Protein AF-A0AAV5A102-F1 (afdb_monomer)

Organism: NCBI:txid1419009

pLDDT: mean 78.0, std 17.52, range [40.94, 97.31]

Solvent-accessible surface area (backbone atoms only — not comparable to full-atom values): 11264 Å² total; per-residue (Å²): 133,70,71,66,61,55,57,58,57,60,61,61,62,77,75,70,74,85,76,72,80,80,63,86,78,60,88,78,67,91,44,44,74,79,70,48,80,74,50,40,71,50,75,55,86,71,92,68,56,94,70,74,76,70,71,30,29,46,35,64,81,59,64,71,73,57,66,32,50,28,24,75,41,69,82,53,93,84,78,76,67,76,84,43,36,33,34,68,55,97,39,36,36,32,37,48,47,48,74,86,38,71,30,30,51,25,45,39,85,33,72,81,82,47,70,83,77,42,68,74,77,43,51,78,75,47,73,89,54,57,48,25,33,36,30,34,27,90,55,91,72,38,59,87,79,44,31,37,47,73,58,88,93,38,65,29,46,38,44,82,88,25,33,28,85,54,49,72,44,81,47,70,49,98,87,67,50,57,32,29,32,38,49,42,43,123

Structure (mmCIF, N/CA/C/O backbone):
data_AF-A0AAV5A102-F1
#
_entry.id   AF-A0AAV5A102-F1
#
loop_
_atom_site.group_PDB
_atom_site.id
_atom_site.type_symbol
_atom_site.label_atom_id
_atom_site.label_alt_id
_atom_site.label_comp_id
_atom_site.label_asym_id
_atom_site.label_entity_id
_atom_site.label_seq_id
_atom_site.pdbx_PDB_ins_code
_atom_site.Cartn_x
_atom_site.Cartn_y
_atom_site.Cartn_z
_atom_site.occupancy
_atom_site.B_iso_or_equiv
_atom_site.auth_seq_id
_atom_site.auth_comp_id
_atom_site.auth_asym_id
_atom_site.auth_atom_id
_atom_site.pdbx_PDB_model_num
ATOM 1 N N . MET A 1 1 ? -27.625 17.293 70.009 1.00 55.69 1 MET A N 1
ATOM 2 C CA . MET A 1 1 ? -26.847 16.102 69.584 1.00 55.69 1 MET A CA 1
ATOM 3 C C . MET A 1 1 ? -27.008 15.731 68.098 1.00 55.69 1 MET A C 1
ATOM 5 O O . MET A 1 1 ? -26.535 14.678 67.711 1.00 55.69 1 MET A O 1
ATOM 9 N N . HIS A 1 2 ? -27.581 16.580 67.228 1.00 53.69 2 HIS A N 1
ATOM 10 C CA . HIS A 1 2 ? -27.716 16.262 65.790 1.00 53.69 2 HIS A CA 1
ATOM 11 C C . HIS A 1 2 ? -26.590 16.820 64.898 1.00 53.69 2 HIS A C 1
ATOM 13 O O . HIS A 1 2 ? -26.381 16.320 63.800 1.00 53.69 2 HIS A O 1
ATOM 19 N N . PHE A 1 3 ? -25.819 17.802 65.379 1.00 54.41 3 PHE A N 1
ATOM 20 C CA . PHE A 1 3 ? -24.780 18.472 64.583 1.00 54.41 3 PHE A CA 1
ATOM 21 C C . PHE A 1 3 ? -23.488 17.642 64.426 1.00 54.41 3 PHE A C 1
ATOM 23 O O . PHE A 1 3 ? -22.820 17.712 63.401 1.00 54.41 3 PHE A O 1
ATOM 30 N N . LEU A 1 4 ? -23.166 16.789 65.410 1.00 54.72 4 LEU A N 1
ATOM 31 C CA . LEU A 1 4 ? -21.978 15.921 65.382 1.00 54.72 4 LEU A CA 1
ATOM 32 C C . LEU A 1 4 ? -22.094 14.761 64.377 1.00 54.72 4 LEU A C 1
ATOM 34 O O . LEU A 1 4 ? -21.098 14.384 63.767 1.00 54.72 4 LEU A O 1
ATOM 38 N N . ASN A 1 5 ? -23.306 14.249 64.135 1.00 55.28 5 ASN A N 1
ATOM 39 C CA . ASN A 1 5 ? -23.526 13.172 63.162 1.00 55.28 5 ASN A CA 1
ATOM 40 C C . ASN A 1 5 ? -23.379 13.641 61.706 1.00 55.28 5 ASN A C 1
ATOM 42 O O . ASN A 1 5 ? -23.048 12.838 60.839 1.00 55.28 5 ASN A O 1
ATOM 46 N N . PHE A 1 6 ? -23.571 14.935 61.430 1.00 57.12 6 PHE A N 1
ATOM 47 C CA . PHE A 1 6 ? -23.451 15.478 60.075 1.00 57.12 6 PHE A CA 1
ATOM 48 C C . PHE A 1 6 ? -21.982 15.647 59.645 1.00 57.12 6 PHE A C 1
ATOM 50 O O . PHE A 1 6 ? -21.630 15.372 58.501 1.00 57.12 6 PHE A O 1
ATOM 57 N N . ILE A 1 7 ? -21.102 16.016 60.584 1.00 59.41 7 ILE A N 1
ATOM 58 C CA . ILE A 1 7 ? -19.656 16.152 60.335 1.00 59.41 7 ILE A CA 1
ATOM 59 C C . ILE A 1 7 ? -19.000 14.775 60.142 1.00 59.41 7 ILE A C 1
ATOM 61 O O . ILE A 1 7 ? -18.137 14.616 59.279 1.00 59.41 7 ILE A O 1
ATOM 65 N N . ALA A 1 8 ? -19.451 13.757 60.884 1.00 58.88 8 ALA A N 1
ATOM 66 C CA . ALA A 1 8 ? -18.963 12.388 60.725 1.00 58.88 8 ALA A CA 1
ATOM 67 C C . ALA A 1 8 ? -19.297 11.796 59.341 1.00 58.88 8 ALA A C 1
ATOM 69 O O . ALA A 1 8 ? -18.473 11.088 58.769 1.00 58.88 8 ALA A O 1
ATOM 70 N N . LEU A 1 9 ? -20.458 12.136 58.766 1.00 56.34 9 LEU A N 1
ATOM 71 C CA . LEU A 1 9 ? -20.854 11.683 57.427 1.00 56.34 9 LEU A CA 1
ATOM 72 C C . LEU A 1 9 ? -20.073 12.376 56.298 1.00 56.34 9 LEU A C 1
ATOM 74 O O . LEU A 1 9 ? -19.731 11.723 55.316 1.00 56.34 9 LEU A O 1
ATOM 78 N N . LEU A 1 10 ? -19.723 13.660 56.447 1.00 55.56 10 LEU A N 1
ATOM 79 C CA . LEU A 1 10 ? -18.915 14.380 55.450 1.00 55.56 10 LEU A CA 1
ATOM 80 C C . LEU A 1 10 ? -17.452 13.905 55.398 1.00 55.56 10 LEU A C 1
ATOM 82 O O . LEU A 1 10 ? -16.828 13.957 54.340 1.00 55.56 10 LEU A O 1
ATOM 86 N N . SER A 1 11 ? -16.916 13.405 56.513 1.00 56.47 11 SER A N 1
ATOM 87 C CA . SER A 1 11 ? -15.545 12.879 56.590 1.00 56.47 11 SER A CA 1
ATOM 88 C C . SER A 1 11 ? -15.353 11.593 55.771 1.00 56.47 11 SER A C 1
ATOM 90 O O . SER A 1 11 ? -14.288 11.378 55.199 1.00 56.47 11 SER A O 1
ATOM 92 N N . VAL A 1 12 ? -16.391 10.759 55.630 1.00 56.34 12 VAL A N 1
ATOM 93 C CA . VAL A 1 12 ? -16.301 9.461 54.931 1.00 56.34 12 VAL A CA 1
ATOM 94 C C . VAL A 1 12 ? -16.259 9.612 53.399 1.00 56.34 12 VAL A C 1
ATOM 96 O O . VAL A 1 12 ? -15.665 8.780 52.714 1.00 56.34 12 VAL A O 1
ATOM 99 N N . CYS A 1 13 ? -16.795 10.701 52.839 1.00 55.31 13 CYS A N 1
ATOM 100 C CA . CYS A 1 13 ? -16.816 10.921 51.385 1.00 55.31 13 CYS A CA 1
ATOM 101 C C . CYS A 1 13 ? -15.493 11.445 50.797 1.00 55.31 13 CYS A C 1
ATOM 103 O O . CYS A 1 13 ? -15.310 11.383 49.586 1.00 55.31 13 CYS A O 1
ATOM 105 N N . ILE A 1 14 ? -14.550 11.930 51.614 1.00 56.12 14 ILE A N 1
ATOM 106 C CA . ILE A 1 14 ? -13.270 12.479 51.118 1.00 56.12 14 ILE A CA 1
ATOM 107 C C . ILE A 1 14 ? -12.235 11.363 50.846 1.00 56.12 14 ILE A C 1
ATOM 109 O O . ILE A 1 14 ? -11.233 11.583 50.171 1.00 56.12 14 ILE A O 1
ATOM 113 N N . TRP A 1 15 ? -12.498 10.132 51.297 1.00 55.94 15 TRP A N 1
ATOM 114 C CA . TRP A 1 15 ? -11.566 8.998 51.178 1.00 55.94 15 TRP A CA 1
ATOM 115 C C . TRP A 1 15 ? -11.864 8.049 50.015 1.00 55.94 15 TRP A C 1
ATOM 117 O O . TRP A 1 15 ? -11.151 7.068 49.819 1.00 55.94 15 TRP A O 1
ATOM 127 N N . SER A 1 16 ? -12.895 8.319 49.218 1.00 59.50 16 SER A N 1
ATOM 128 C CA . SER A 1 16 ? -13.302 7.452 48.112 1.00 59.50 16 SER A CA 1
ATOM 129 C C . SER A 1 16 ? -13.302 8.219 46.795 1.00 59.50 16 SER A C 1
ATOM 131 O O . SER A 1 16 ? -14.338 8.663 46.335 1.00 59.50 16 SER A O 1
ATOM 133 N N . THR A 1 17 ? -12.107 8.385 46.219 1.00 58.84 17 THR A N 1
ATOM 134 C CA . THR A 1 17 ? -11.764 8.024 44.825 1.00 58.84 17 THR A CA 1
ATOM 135 C C . THR A 1 17 ? -10.426 8.657 44.448 1.00 58.84 17 THR A C 1
ATOM 137 O O . THR A 1 17 ? -10.346 9.579 43.638 1.00 58.84 17 THR A O 1
ATOM 140 N N . GLY A 1 18 ? -9.337 8.118 44.996 1.00 58.06 18 GLY A N 1
ATOM 141 C CA . GLY A 1 18 ? -8.077 8.124 44.264 1.00 58.06 18 GLY A CA 1
ATOM 142 C C . GLY A 1 18 ? -8.218 7.127 43.122 1.00 58.06 18 GLY A C 1
ATOM 143 O O . GLY A 1 18 ? -7.813 5.977 43.261 1.00 58.06 18 GLY A O 1
ATOM 144 N N . ALA A 1 19 ? -8.872 7.525 42.031 1.00 57.06 19 ALA A N 1
ATOM 145 C CA . ALA A 1 19 ? -8.813 6.761 40.797 1.00 57.06 19 ALA A CA 1
ATOM 146 C C . ALA A 1 19 ? -7.361 6.832 40.316 1.00 57.06 19 ALA A C 1
ATOM 148 O O . ALA A 1 19 ? -6.969 7.779 39.642 1.00 57.06 19 ALA A O 1
ATOM 149 N N . ILE A 1 20 ? -6.537 5.868 40.727 1.00 61.12 20 ILE A N 1
ATOM 150 C CA . ILE A 1 20 ? -5.266 5.616 40.062 1.00 61.12 20 ILE A CA 1
ATOM 151 C C . ILE A 1 20 ? -5.680 5.131 38.677 1.00 61.12 20 ILE A C 1
ATOM 153 O O . ILE A 1 20 ? -6.318 4.077 38.594 1.00 61.12 20 ILE A O 1
ATOM 157 N N . PRO A 1 21 ? -5.408 5.871 37.590 1.00 56.47 21 PRO A N 1
ATOM 158 C CA . PRO A 1 21 ? -5.617 5.296 36.282 1.00 56.47 21 PRO A CA 1
ATOM 159 C C . PRO A 1 21 ? -4.645 4.120 36.197 1.00 56.47 21 PRO A C 1
ATOM 161 O O . PRO A 1 21 ? -3.429 4.306 36.161 1.00 56.47 21 PRO A O 1
ATOM 164 N N . THR A 1 22 ? -5.170 2.899 36.262 1.00 56.00 22 THR A N 1
ATOM 165 C CA . THR A 1 22 ? -4.384 1.676 36.134 1.00 56.00 22 THR A CA 1
ATOM 166 C C . THR A 1 22 ? -3.949 1.551 34.681 1.00 56.00 22 THR A C 1
ATOM 168 O O . THR A 1 22 ? -4.497 0.776 33.905 1.00 56.00 22 THR A O 1
ATOM 171 N N . TRP A 1 23 ? -2.924 2.317 34.315 1.00 57.91 23 TRP A N 1
ATOM 172 C CA . TRP A 1 23 ? -2.071 2.075 33.152 1.00 57.91 23 TRP A CA 1
ATOM 173 C C . TRP A 1 23 ? -1.105 0.903 33.410 1.00 57.91 23 TRP A C 1
ATOM 175 O O . TRP A 1 23 ? -0.110 0.746 32.706 1.00 57.91 23 TRP A O 1
ATOM 185 N N . ASP A 1 24 ? -1.398 0.062 34.406 1.00 46.28 24 ASP A N 1
ATOM 186 C CA . ASP A 1 24 ? -0.512 -0.948 34.999 1.00 46.28 24 ASP A CA 1
ATOM 187 C C . ASP A 1 24 ? -0.286 -2.187 34.103 1.00 46.28 24 ASP A C 1
ATOM 189 O O . ASP A 1 24 ? 0.171 -3.239 34.533 1.00 46.28 24 ASP A O 1
ATOM 193 N N . MET A 1 25 ? -0.593 -2.058 32.809 1.00 45.75 25 MET A N 1
ATOM 194 C CA . MET A 1 25 ? -0.262 -3.026 31.758 1.00 45.75 25 MET A CA 1
ATOM 195 C C . MET A 1 25 ? 0.346 -2.384 30.496 1.00 45.75 25 MET A C 1
ATOM 197 O O . MET A 1 25 ? 0.507 -3.059 29.478 1.00 45.75 25 MET A O 1
ATOM 201 N N . PHE A 1 26 ? 0.716 -1.097 30.524 1.00 50.06 26 PHE A N 1
ATOM 202 C CA . PHE A 1 26 ? 1.335 -0.414 29.374 1.00 50.06 26 PHE A CA 1
ATOM 203 C C . PHE A 1 26 ? 2.870 -0.463 29.348 1.00 50.06 26 PHE A C 1
ATOM 205 O O . PHE A 1 26 ? 3.479 -0.049 28.363 1.00 50.06 26 PHE A O 1
ATOM 212 N N . THR A 1 27 ? 3.517 -1.003 30.380 1.00 47.25 27 THR A N 1
ATOM 213 C CA . THR A 1 27 ? 4.979 -0.934 30.547 1.00 47.25 27 THR A CA 1
ATOM 214 C C . THR A 1 27 ? 5.788 -1.920 29.696 1.00 47.25 27 THR A C 1
ATOM 216 O O . THR A 1 27 ? 7.012 -1.823 29.694 1.00 47.25 27 THR A O 1
ATOM 219 N N . SER A 1 28 ? 5.171 -2.825 28.921 1.00 47.94 28 SER A N 1
ATOM 220 C CA . SER A 1 28 ? 5.924 -3.790 28.088 1.00 47.94 28 SER A CA 1
ATOM 221 C C . SER A 1 28 ? 5.790 -3.619 26.571 1.00 47.94 28 SER A C 1
ATOM 223 O O . SER A 1 28 ? 6.410 -4.367 25.813 1.00 47.94 28 SER A O 1
ATOM 225 N N . ARG A 1 29 ? 5.034 -2.629 26.084 1.00 53.00 29 ARG A N 1
ATOM 226 C CA . ARG A 1 29 ? 4.820 -2.447 24.638 1.00 53.00 29 ARG A CA 1
ATOM 227 C C . ARG A 1 29 ? 5.772 -1.396 24.088 1.00 53.00 29 ARG A C 1
ATOM 229 O O . ARG A 1 29 ? 5.440 -0.225 23.971 1.00 53.00 29 ARG A O 1
ATOM 236 N N . SER A 1 30 ? 6.985 -1.826 23.759 1.00 55.16 30 SER A N 1
ATOM 237 C CA . SER A 1 30 ? 8.059 -0.931 23.304 1.00 55.16 30 SER A CA 1
ATOM 238 C C . SER A 1 30 ? 7.867 -0.358 21.886 1.00 55.16 30 SER A C 1
ATOM 240 O O . SER A 1 30 ? 8.681 0.462 21.461 1.00 55.16 30 SER A O 1
ATOM 242 N N . ARG A 1 31 ? 6.827 -0.769 21.133 1.00 55.06 31 ARG A N 1
ATOM 243 C CA . ARG A 1 31 ? 6.598 -0.362 19.732 1.00 55.06 31 ARG A CA 1
ATOM 244 C C . ARG A 1 31 ? 5.105 -0.183 19.416 1.00 55.06 31 ARG A C 1
ATOM 246 O O . ARG A 1 31 ? 4.300 -1.063 19.705 1.00 55.06 31 ARG A O 1
ATOM 253 N N . VAL A 1 32 ? 4.733 0.905 18.727 1.00 58.62 32 VAL A N 1
ATOM 254 C CA . VAL A 1 32 ? 3.335 1.171 18.293 1.00 58.62 32 VAL A CA 1
ATOM 255 C C . VAL A 1 32 ? 2.760 0.091 17.380 1.00 58.62 32 VAL A C 1
ATOM 257 O O . VAL A 1 32 ? 1.560 -0.171 17.418 1.00 58.62 32 VAL A O 1
ATOM 260 N N . GLY A 1 33 ? 3.605 -0.613 16.623 1.00 57.91 33 GLY A N 1
ATOM 261 C CA . GLY A 1 33 ? 3.173 -1.764 15.827 1.00 57.91 33 GLY A CA 1
ATOM 262 C C . GLY A 1 33 ? 2.590 -2.924 16.640 1.00 57.91 33 GLY A C 1
ATOM 263 O O . GLY A 1 33 ? 1.946 -3.785 16.054 1.00 57.91 33 GLY A O 1
ATOM 264 N N . ASP A 1 34 ? 2.791 -2.940 17.959 1.00 63.50 34 ASP A N 1
ATOM 265 C CA . ASP A 1 34 ? 2.238 -3.949 18.871 1.00 63.50 34 ASP A CA 1
ATOM 266 C C . ASP A 1 34 ? 0.972 -3.428 19.596 1.00 63.50 34 ASP A C 1
ATOM 268 O O . ASP A 1 34 ? 0.370 -4.121 20.423 1.00 63.50 34 ASP A O 1
ATOM 272 N N . LEU A 1 35 ? 0.561 -2.186 19.300 1.00 71.38 35 LEU A N 1
ATOM 273 C CA . LEU A 1 35 ? -0.652 -1.544 19.816 1.00 71.38 35 LEU A CA 1
ATOM 274 C C . LEU A 1 35 ? -1.808 -1.576 18.821 1.00 71.38 35 LEU A C 1
ATOM 276 O O . LEU A 1 35 ? -2.956 -1.554 19.253 1.00 71.38 35 LEU A O 1
ATOM 280 N N . VAL A 1 36 ? -1.527 -1.627 17.516 1.00 81.88 36 VAL A N 1
ATOM 281 C CA . VAL A 1 36 ? -2.565 -1.594 16.481 1.00 81.88 36 VAL A CA 1
ATOM 282 C C . VAL A 1 36 ? -2.961 -3.027 16.095 1.00 81.88 36 VAL A C 1
ATOM 284 O O . VAL A 1 36 ? -2.146 -3.746 15.507 1.00 81.88 36 VAL A O 1
ATOM 287 N N . PRO A 1 37 ? -4.190 -3.482 16.406 1.00 82.75 37 PRO A N 1
ATOM 288 C CA . PRO A 1 37 ? -4.656 -4.810 16.017 1.00 82.75 37 PRO A CA 1
ATOM 289 C C . PRO A 1 37 ? -4.657 -4.983 14.492 1.00 82.75 37 PRO A C 1
ATOM 291 O O . PRO A 1 37 ? -4.939 -4.041 13.757 1.00 82.75 37 PRO A O 1
ATOM 294 N N . GLY A 1 38 ? -4.343 -6.189 14.010 1.00 85.38 38 GLY A N 1
ATOM 295 C CA . GLY A 1 38 ? -4.308 -6.485 12.568 1.00 85.38 38 GLY A CA 1
ATOM 296 C C . GLY A 1 38 ? -3.052 -5.991 11.841 1.00 85.38 38 GLY A C 1
ATOM 297 O O . GLY A 1 38 ? -2.965 -6.090 10.618 1.00 85.38 38 GLY A O 1
ATOM 298 N N . THR A 1 39 ? -2.067 -5.486 12.583 1.00 90.69 39 THR A N 1
ATOM 299 C CA . THR A 1 39 ? -0.778 -5.079 12.027 1.00 90.69 39 THR A CA 1
ATOM 300 C C . THR A 1 39 ? 0.034 -6.283 11.562 1.00 90.69 39 THR A C 1
ATOM 302 O O . THR A 1 39 ? 0.293 -7.207 12.333 1.00 90.69 39 THR A O 1
ATOM 305 N N . SER A 1 40 ? 0.497 -6.256 10.314 1.00 91.88 40 SER A N 1
ATOM 306 C CA . SER A 1 40 ? 1.299 -7.321 9.710 1.00 91.88 40 SER A CA 1
ATOM 307 C C . SER A 1 40 ? 2.310 -6.780 8.699 1.00 91.88 40 SER A C 1
ATOM 309 O O . SER A 1 40 ? 2.254 -5.623 8.285 1.00 91.88 40 SER A O 1
ATOM 311 N N . ILE A 1 41 ? 3.275 -7.615 8.324 1.00 92.88 41 ILE A N 1
ATOM 312 C CA . ILE A 1 41 ? 4.183 -7.337 7.210 1.00 92.88 41 ILE A CA 1
ATOM 313 C C . ILE A 1 41 ? 3.532 -7.896 5.944 1.00 92.88 41 ILE A C 1
ATOM 315 O O . ILE A 1 41 ? 3.060 -9.032 5.944 1.00 92.88 41 ILE A O 1
ATOM 319 N N . ILE A 1 42 ? 3.528 -7.121 4.860 1.00 94.25 42 ILE A N 1
ATOM 320 C CA . ILE A 1 42 ? 2.920 -7.540 3.594 1.00 94.25 42 ILE A CA 1
ATOM 321 C C . ILE A 1 42 ? 3.987 -8.162 2.693 1.00 94.25 42 ILE A C 1
ATOM 323 O O . ILE A 1 42 ? 4.923 -7.484 2.262 1.00 94.25 42 ILE A O 1
ATOM 327 N N . HIS A 1 43 ? 3.838 -9.456 2.406 1.00 93.12 43 HIS A N 1
ATOM 328 C CA . HIS A 1 43 ? 4.693 -10.186 1.471 1.00 93.12 43 HIS A CA 1
ATOM 329 C C . HIS A 1 43 ? 4.225 -9.970 0.034 1.00 93.12 43 HIS A C 1
ATOM 331 O O . HIS A 1 43 ? 3.042 -10.108 -0.274 1.00 93.12 43 HIS A O 1
ATOM 337 N N . ALA A 1 44 ? 5.171 -9.679 -0.852 1.00 91.25 44 ALA A N 1
ATOM 338 C CA . ALA A 1 44 ? 4.932 -9.611 -2.281 1.00 91.25 44 ALA A CA 1
ATOM 339 C C . ALA A 1 44 ? 5.348 -10.933 -2.934 1.00 91.25 44 ALA A C 1
ATOM 341 O O . ALA A 1 44 ? 6.516 -11.329 -2.875 1.00 91.25 44 ALA A O 1
ATOM 342 N N . TYR A 1 45 ? 4.393 -11.589 -3.586 1.00 87.06 45 TYR A N 1
ATOM 343 C CA . TYR A 1 45 ? 4.633 -12.778 -4.397 1.00 87.06 45 TYR A CA 1
ATOM 344 C C . TYR A 1 45 ? 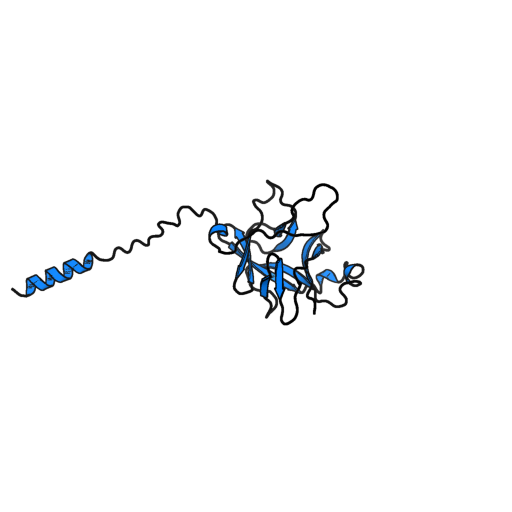4.761 -12.375 -5.864 1.00 87.06 45 TYR A C 1
ATOM 346 O O . TYR A 1 45 ? 4.049 -11.502 -6.351 1.00 87.06 45 TYR A O 1
ATOM 354 N N . GLY A 1 46 ? 5.690 -13.000 -6.574 1.00 82.31 46 GLY A N 1
ATOM 355 C CA . GLY A 1 46 ? 5.925 -12.742 -7.989 1.00 82.31 46 GLY A CA 1
ATOM 356 C C . GLY A 1 46 ? 6.884 -13.773 -8.571 1.00 82.31 46 GLY A C 1
ATOM 357 O O . GLY A 1 46 ? 7.295 -14.685 -7.847 1.00 82.31 46 GLY A O 1
ATOM 358 N N . PRO A 1 47 ? 7.265 -13.633 -9.852 1.00 72.88 47 PRO A N 1
ATOM 359 C CA . PRO A 1 47 ? 8.192 -14.550 -10.501 1.00 72.88 47 PRO A CA 1
ATOM 360 C C . PRO A 1 47 ? 9.470 -14.684 -9.669 1.00 72.88 47 PRO A C 1
ATOM 362 O O . PRO A 1 47 ? 10.162 -13.695 -9.393 1.00 72.88 47 PRO A O 1
ATOM 365 N N . THR A 1 48 ? 9.752 -15.898 -9.205 1.00 62.69 48 THR A N 1
ATOM 366 C CA . THR A 1 48 ? 10.946 -16.181 -8.417 1.00 62.69 48 THR A CA 1
ATOM 367 C C . THR A 1 48 ? 12.142 -16.274 -9.355 1.00 62.69 48 THR A C 1
ATOM 369 O O . THR A 1 48 ? 12.103 -16.933 -10.392 1.00 62.69 48 THR A O 1
ATOM 372 N N . SER A 1 49 ? 13.228 -15.585 -9.001 1.00 61.19 49 SER A N 1
ATOM 373 C CA . SER A 1 49 ? 14.505 -15.805 -9.675 1.00 61.19 49 SER A CA 1
ATOM 374 C C . SER A 1 49 ? 14.944 -17.250 -9.436 1.00 61.19 49 SER A C 1
ATOM 376 O O . SER A 1 49 ? 14.836 -17.755 -8.319 1.00 61.19 49 SER A O 1
ATOM 378 N N . VAL A 1 50 ? 15.478 -17.899 -10.473 1.00 62.38 50 VAL A N 1
ATOM 379 C CA . VAL A 1 50 ? 15.983 -19.286 -10.433 1.00 62.38 50 VAL A CA 1
ATOM 380 C C . VAL A 1 50 ? 17.101 -19.457 -9.388 1.00 62.38 50 VAL A C 1
ATOM 382 O O . VAL A 1 50 ? 17.361 -20.560 -8.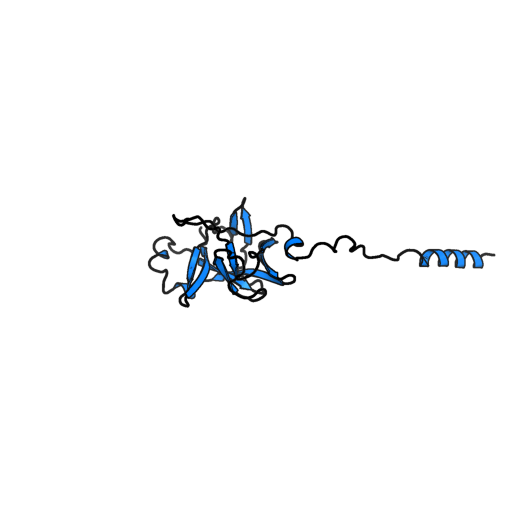914 1.00 62.38 50 VAL A O 1
ATOM 385 N N . ARG A 1 51 ? 17.753 -18.362 -8.976 1.00 57.28 51 ARG A N 1
ATOM 386 C CA . ARG A 1 51 ? 18.736 -18.352 -7.889 1.00 57.28 51 ARG A CA 1
ATOM 387 C C . ARG A 1 51 ? 18.091 -17.841 -6.605 1.00 57.28 51 ARG A C 1
ATOM 389 O O . ARG A 1 51 ? 17.817 -16.652 -6.515 1.00 57.28 51 ARG A O 1
ATOM 396 N N . ALA A 1 52 ? 17.914 -18.752 -5.644 1.00 61.97 52 ALA A N 1
ATOM 397 C CA . ALA A 1 52 ? 17.502 -18.532 -4.254 1.00 61.97 52 ALA A CA 1
ATOM 398 C C . ALA A 1 52 ? 16.325 -17.543 -4.082 1.00 61.97 52 ALA A C 1
ATOM 400 O O . ALA A 1 52 ? 16.539 -16.329 -4.073 1.00 61.97 52 ALA A O 1
ATOM 401 N N . PRO A 1 53 ? 15.081 -18.027 -3.901 1.00 71.75 53 PRO A N 1
ATOM 402 C CA . PRO A 1 53 ? 13.937 -17.145 -3.722 1.00 71.75 53 PRO A CA 1
ATOM 403 C C . PRO A 1 53 ? 14.127 -16.301 -2.460 1.00 71.75 53 PRO A C 1
ATOM 405 O O . PRO A 1 53 ? 14.121 -16.810 -1.341 1.00 71.75 53 PRO A O 1
ATOM 408 N N . LYS A 1 54 ? 14.305 -14.995 -2.648 1.00 82.44 54 LYS A N 1
ATOM 409 C CA . LYS A 1 54 ? 14.340 -14.029 -1.555 1.00 82.44 54 LYS A CA 1
ATOM 410 C C . LYS A 1 54 ? 12.951 -13.455 -1.338 1.00 82.44 54 LYS A C 1
ATOM 412 O O . LYS A 1 54 ? 12.277 -13.066 -2.295 1.00 82.44 54 LYS A O 1
ATOM 417 N N . ALA A 1 55 ? 12.537 -13.399 -0.075 1.00 86.19 55 ALA A N 1
ATOM 418 C CA . ALA A 1 55 ? 11.280 -12.778 0.304 1.00 86.19 55 ALA A CA 1
ATOM 419 C C . ALA A 1 55 ? 11.310 -11.282 -0.038 1.00 86.19 55 ALA A C 1
ATOM 421 O O . ALA A 1 55 ? 12.287 -10.581 0.241 1.00 86.19 55 ALA A O 1
ATOM 422 N N . LYS A 1 56 ? 10.227 -10.809 -0.653 1.00 89.62 56 LYS A N 1
ATOM 423 C CA . LYS A 1 56 ? 10.022 -9.404 -0.993 1.00 89.62 56 LYS A CA 1
ATOM 424 C C . LYS A 1 56 ? 8.860 -8.860 -0.182 1.00 89.62 56 LYS A C 1
ATOM 426 O O . LYS A 1 56 ? 7.874 -9.557 0.052 1.00 89.62 56 LYS A O 1
ATOM 431 N N . PHE A 1 57 ? 8.980 -7.607 0.217 1.00 92.50 57 PHE A N 1
ATOM 432 C CA . PHE A 1 57 ? 8.059 -6.951 1.128 1.00 92.50 57 PHE A CA 1
ATOM 433 C C . PHE A 1 57 ? 7.606 -5.625 0.541 1.00 92.50 57 PHE A C 1
ATOM 435 O O . PHE A 1 57 ? 8.367 -4.957 -0.169 1.00 92.50 57 PHE A O 1
ATOM 442 N N . LEU A 1 58 ? 6.377 -5.239 0.866 1.00 93.06 58 LEU A N 1
ATOM 443 C CA . LEU A 1 58 ? 5.913 -3.878 0.646 1.00 93.06 58 LEU A CA 1
ATOM 444 C C . LEU A 1 58 ? 6.671 -2.934 1.592 1.00 93.06 58 LEU A C 1
ATOM 446 O O . LEU A 1 58 ? 6.786 -3.220 2.785 1.00 93.06 58 LEU A O 1
ATOM 450 N N . ARG A 1 59 ? 7.217 -1.833 1.072 1.00 91.56 59 ARG A N 1
ATOM 451 C CA . ARG A 1 59 ? 7.995 -0.861 1.858 1.00 91.56 59 ARG A CA 1
ATOM 452 C C . ARG A 1 59 ? 7.938 0.543 1.253 1.00 91.56 59 ARG A C 1
ATOM 454 O O . ARG A 1 59 ? 7.626 0.693 0.075 1.00 91.56 59 ARG A O 1
ATOM 461 N N . SER A 1 60 ? 8.322 1.551 2.028 1.00 90.06 60 SER A N 1
ATOM 462 C CA . SER A 1 60 ? 8.663 2.895 1.536 1.00 90.06 60 SER A CA 1
ATOM 463 C C . SER A 1 60 ? 10.164 3.012 1.255 1.00 90.06 60 SER A C 1
ATOM 465 O O . SER A 1 60 ? 10.960 2.321 1.893 1.00 90.06 60 SER A O 1
ATOM 467 N N . ASN A 1 61 ? 10.561 3.867 0.308 1.00 80.94 61 ASN A N 1
ATOM 468 C CA . ASN A 1 61 ? 11.981 4.162 0.052 1.00 80.94 61 ASN A CA 1
ATOM 469 C C . ASN A 1 61 ? 12.526 5.320 0.899 1.00 80.94 61 ASN A C 1
ATOM 471 O O . ASN A 1 61 ? 13.733 5.387 1.112 1.00 80.94 61 ASN A O 1
ATOM 475 N N . ASP A 1 62 ? 11.656 6.200 1.389 1.00 85.69 62 ASP A N 1
ATOM 476 C CA . ASP A 1 62 ? 12.062 7.365 2.172 1.00 85.69 62 ASP A CA 1
ATOM 477 C C . ASP A 1 62 ? 12.142 7.082 3.673 1.00 85.69 62 ASP A C 1
ATOM 479 O O . ASP A 1 62 ? 11.754 6.019 4.175 1.00 85.69 62 ASP A O 1
ATOM 483 N N . LEU A 1 63 ? 12.649 8.080 4.399 1.00 84.94 63 LEU A N 1
ATOM 484 C CA . LEU A 1 63 ? 12.772 8.040 5.847 1.00 84.94 63 LEU A CA 1
ATOM 485 C C . LEU A 1 63 ? 11.404 7.834 6.530 1.00 84.94 63 LEU A C 1
ATOM 487 O O . LEU A 1 63 ? 10.387 8.383 6.093 1.00 84.94 63 LEU A O 1
ATOM 491 N N . PRO A 1 64 ? 11.378 7.101 7.657 1.00 84.81 64 PRO A N 1
ATOM 492 C CA . PRO A 1 64 ? 10.200 6.957 8.501 1.00 84.81 64 PRO A CA 1
ATOM 493 C C . PRO A 1 64 ? 9.463 8.272 8.784 1.00 84.81 64 PRO A C 1
ATOM 495 O O . PRO A 1 64 ? 10.030 9.213 9.331 1.00 84.81 64 PRO A O 1
ATOM 498 N N . GLY A 1 65 ? 8.165 8.304 8.476 1.00 84.88 65 GLY A N 1
ATOM 499 C CA . GLY A 1 65 ? 7.272 9.424 8.785 1.00 84.88 65 GLY A CA 1
ATOM 500 C C . GLY A 1 65 ? 7.122 10.446 7.661 1.00 84.88 65 GLY A C 1
ATOM 501 O O . GLY A 1 65 ? 6.291 11.341 7.793 1.00 84.88 65 GLY A O 1
ATOM 502 N N . LEU A 1 66 ? 7.867 10.296 6.564 1.00 90.25 66 LEU A N 1
ATOM 503 C CA . LEU A 1 66 ? 7.736 11.136 5.379 1.00 90.25 66 LEU A CA 1
ATOM 504 C C . LEU A 1 66 ? 6.798 10.517 4.339 1.00 90.25 66 LEU A C 1
ATOM 506 O O . LEU A 1 66 ? 6.652 9.295 4.230 1.00 90.25 66 LEU A O 1
ATOM 510 N N . GLU A 1 67 ? 6.167 11.395 3.566 1.00 92.50 67 GLU A N 1
ATOM 511 C CA . GLU A 1 67 ? 5.388 11.012 2.392 1.00 92.50 67 GLU A CA 1
ATOM 512 C C . GLU A 1 67 ? 6.319 10.425 1.333 1.00 92.50 67 GLU A C 1
ATOM 514 O O . GLU A 1 67 ? 7.427 10.921 1.138 1.00 92.50 67 GLU A O 1
ATOM 519 N N . SER A 1 68 ? 5.897 9.337 0.694 1.00 91.50 68 SER A N 1
ATOM 520 C CA . SER A 1 68 ? 6.766 8.583 -0.212 1.00 91.50 68 SER A CA 1
ATOM 521 C C . SER A 1 68 ? 6.004 7.631 -1.112 1.00 91.50 68 SER A C 1
ATOM 523 O O . SER A 1 68 ? 4.867 7.249 -0.834 1.00 91.50 68 SER A O 1
ATOM 525 N N . ASN A 1 69 ? 6.644 7.204 -2.194 1.00 91.62 69 ASN A N 1
ATOM 526 C CA . ASN A 1 69 ? 6.106 6.130 -3.015 1.00 91.62 69 ASN A CA 1
ATOM 527 C C . ASN A 1 69 ? 6.301 4.779 -2.327 1.00 91.62 69 ASN A C 1
ATOM 529 O O . ASN A 1 69 ? 7.341 4.495 -1.721 1.00 91.62 69 ASN A O 1
ATOM 533 N N . ILE A 1 70 ? 5.296 3.919 -2.464 1.00 93.50 70 ILE A N 1
ATOM 534 C CA . ILE A 1 70 ? 5.391 2.543 -1.994 1.00 93.50 70 ILE A CA 1
ATOM 535 C C . ILE A 1 70 ? 6.072 1.712 -3.072 1.00 93.50 70 ILE A C 1
ATOM 537 O O . ILE A 1 70 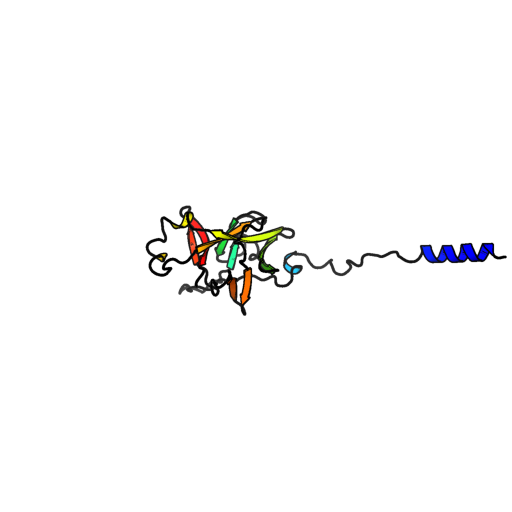? 5.690 1.762 -4.238 1.00 93.50 70 ILE A O 1
ATOM 541 N N . THR A 1 71 ? 7.051 0.908 -2.671 1.00 92.88 71 THR A N 1
ATOM 542 C CA . THR A 1 71 ? 7.758 -0.035 -3.534 1.00 92.88 71 THR A CA 1
ATOM 543 C C . THR A 1 71 ? 7.698 -1.455 -2.971 1.00 92.88 71 THR A C 1
ATOM 545 O O . THR A 1 71 ? 7.264 -1.701 -1.844 1.00 92.88 71 THR A O 1
ATOM 548 N N . VAL A 1 72 ? 8.189 -2.405 -3.762 1.00 91.56 72 VAL A N 1
ATOM 549 C CA . VAL A 1 72 ? 8.459 -3.776 -3.332 1.00 91.56 72 VAL A CA 1
ATOM 550 C C . VAL A 1 72 ? 9.962 -4.016 -3.369 1.00 91.56 72 VAL A C 1
ATOM 552 O O . VAL A 1 72 ? 10.604 -3.889 -4.419 1.00 91.56 72 VAL A O 1
ATOM 555 N N . GLY A 1 73 ? 10.524 -4.399 -2.228 1.00 88.25 73 GLY A N 1
ATOM 556 C CA . GLY A 1 73 ? 11.958 -4.608 -2.061 1.00 88.25 73 GLY A CA 1
ATOM 557 C C . GLY A 1 73 ? 12.278 -5.838 -1.227 1.00 88.25 73 GLY A C 1
ATOM 558 O O . GLY A 1 73 ? 11.432 -6.358 -0.501 1.00 88.25 73 GLY A O 1
ATOM 559 N N . GLU A 1 74 ? 13.514 -6.306 -1.344 1.00 87.31 74 GLU A N 1
ATOM 560 C CA . GLU A 1 74 ? 14.072 -7.257 -0.387 1.00 87.31 74 GLU A CA 1
ATOM 561 C C . GLU A 1 74 ? 14.329 -6.537 0.936 1.00 87.31 74 GLU A C 1
ATOM 563 O O . GLU A 1 74 ? 14.603 -5.333 0.968 1.00 87.31 74 GLU A O 1
ATOM 568 N N . TRP A 1 75 ? 14.243 -7.281 2.033 1.00 80.00 75 TRP A N 1
ATOM 569 C CA . TRP A 1 75 ? 14.723 -6.787 3.311 1.00 80.00 75 TRP A CA 1
ATOM 570 C C . TRP A 1 75 ? 16.188 -7.180 3.481 1.00 80.00 75 TRP A C 1
ATOM 572 O O . TRP A 1 75 ? 16.526 -8.365 3.468 1.00 80.00 75 TRP A O 1
ATOM 582 N N . VAL A 1 76 ? 17.045 -6.175 3.639 1.00 78.44 76 VAL A N 1
ATOM 583 C CA . VAL A 1 76 ? 18.470 -6.347 3.917 1.00 78.44 76 VAL A CA 1
ATOM 584 C C . VAL A 1 76 ? 18.712 -5.913 5.356 1.00 78.44 76 VAL A C 1
ATOM 586 O O . VAL A 1 76 ? 18.441 -4.769 5.730 1.00 78.44 76 VAL A O 1
ATOM 589 N N . TYR A 1 77 ? 19.193 -6.842 6.184 1.00 72.31 77 TYR A N 1
ATOM 590 C CA . TYR A 1 77 ? 19.543 -6.537 7.566 1.00 72.31 77 TYR A CA 1
ATOM 591 C C . TYR A 1 77 ? 20.608 -5.433 7.598 1.00 72.31 77 TYR A C 1
ATOM 593 O O . TYR A 1 77 ? 21.671 -5.583 7.004 1.00 72.31 77 TYR A O 1
ATOM 601 N N . GLY A 1 78 ? 20.315 -4.335 8.298 1.00 68.31 78 GLY A N 1
ATOM 602 C CA . GLY A 1 78 ? 21.243 -3.219 8.493 1.00 68.31 78 GLY A CA 1
ATOM 603 C C . GLY A 1 78 ? 21.019 -1.995 7.601 1.00 68.31 78 GLY A C 1
ATOM 604 O O . GLY A 1 78 ? 21.546 -0.942 7.940 1.00 68.31 78 GLY A O 1
ATOM 605 N N . GLU A 1 79 ? 20.216 -2.070 6.533 1.00 67.38 79 GLU A N 1
ATOM 606 C CA . GLU A 1 79 ? 20.040 -0.912 5.638 1.00 67.38 79 GLU A CA 1
ATOM 607 C C . GLU A 1 79 ? 18.964 0.074 6.121 1.00 67.38 79 GLU A C 1
ATOM 609 O O . GLU A 1 79 ? 19.175 1.278 6.025 1.00 67.38 79 GLU A O 1
ATOM 614 N N . LEU A 1 80 ? 17.821 -0.391 6.652 1.00 61.75 80 LEU A N 1
ATOM 615 C CA . LEU A 1 80 ? 16.657 0.487 6.913 1.00 61.75 80 LEU A CA 1
ATOM 616 C C . LEU A 1 80 ? 15.765 0.060 8.102 1.00 61.75 80 LEU A C 1
ATOM 618 O O . LEU A 1 80 ? 14.609 0.466 8.204 1.00 61.75 80 LEU A O 1
ATOM 622 N N . GLY A 1 81 ? 16.280 -0.753 9.029 1.00 72.50 81 GLY A N 1
ATOM 623 C CA . GLY A 1 81 ? 15.477 -1.287 10.140 1.00 72.50 81 GLY A CA 1
ATOM 624 C C . GLY A 1 81 ? 14.559 -2.447 9.715 1.00 72.50 81 GLY A C 1
ATOM 625 O O . GLY A 1 81 ? 14.743 -3.007 8.635 1.00 72.50 81 GLY A O 1
ATOM 626 N N . PRO A 1 82 ? 13.630 -2.908 10.575 1.00 79.31 82 PRO A N 1
ATOM 627 C CA . PRO A 1 82 ? 12.744 -4.036 10.268 1.00 79.31 82 PRO A CA 1
ATOM 628 C C . PRO A 1 82 ? 11.763 -3.710 9.123 1.00 79.31 82 PRO A C 1
ATOM 630 O O . PRO A 1 82 ? 11.512 -2.534 8.861 1.00 79.31 82 PRO A O 1
ATOM 633 N N . PRO A 1 83 ? 11.162 -4.722 8.463 1.00 85.25 83 PRO A N 1
ATOM 634 C CA . PRO A 1 83 ? 10.165 -4.489 7.421 1.00 85.25 83 PRO A CA 1
ATOM 635 C C . PRO A 1 83 ? 9.000 -3.622 7.909 1.00 85.25 83 PRO A C 1
ATOM 637 O O . PRO A 1 83 ? 8.549 -3.748 9.053 1.00 85.25 83 PRO A O 1
ATOM 640 N N . SER A 1 84 ? 8.499 -2.767 7.017 1.00 88.88 84 SER A N 1
ATOM 641 C CA . SER A 1 84 ? 7.364 -1.894 7.295 1.00 88.88 84 SER A CA 1
ATOM 642 C C . SER A 1 84 ? 6.122 -2.713 7.642 1.00 88.88 84 SER A C 1
ATOM 644 O O . SER A 1 84 ? 5.797 -3.711 6.994 1.00 88.88 84 SER A O 1
ATOM 646 N N . LYS A 1 85 ? 5.428 -2.277 8.690 1.00 91.75 85 LYS A N 1
ATOM 647 C CA . LYS A 1 85 ? 4.201 -2.900 9.171 1.00 91.75 85 LYS A CA 1
ATOM 648 C C . LYS A 1 85 ? 2.991 -2.120 8.654 1.00 91.75 85 LYS A C 1
ATOM 650 O O . LYS A 1 85 ? 2.978 -0.890 8.714 1.00 91.75 85 LYS A O 1
ATOM 655 N N . PHE A 1 86 ? 1.971 -2.837 8.202 1.00 94.94 86 PHE A N 1
ATOM 656 C CA . PHE A 1 86 ? 0.738 -2.286 7.652 1.00 94.94 86 PHE A CA 1
ATOM 657 C C . PHE A 1 86 ? -0.485 -2.867 8.351 1.00 94.94 86 PHE A C 1
ATOM 659 O O . PHE A 1 86 ? -0.441 -3.982 8.871 1.00 94.94 86 PHE A O 1
ATOM 666 N N . PHE A 1 87 ? -1.591 -2.134 8.325 1.00 95.62 87 PHE A N 1
ATOM 667 C CA . PHE A 1 87 ? -2.883 -2.619 8.801 1.00 95.62 87 PHE A CA 1
ATOM 668 C C . PHE A 1 87 ? -4.024 -2.006 7.989 1.00 95.62 87 PHE A C 1
ATOM 670 O O . PHE A 1 87 ? -3.889 -0.918 7.425 1.00 95.62 87 PHE A O 1
ATOM 677 N N . VAL A 1 88 ? -5.154 -2.711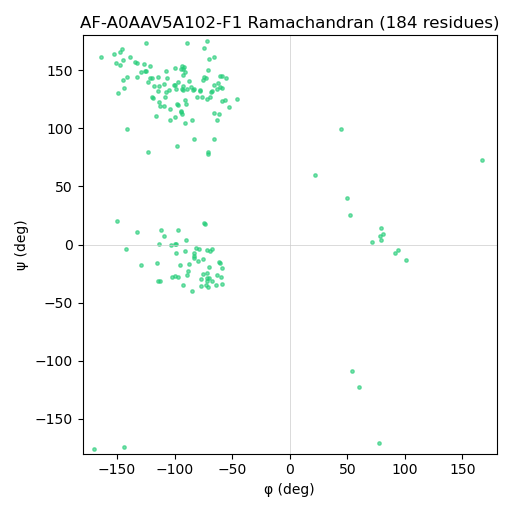 7.946 1.00 96.44 88 VAL A N 1
ATOM 678 C CA . VAL A 1 88 ? -6.389 -2.225 7.323 1.00 96.44 88 VAL A CA 1
ATOM 679 C C . VAL A 1 88 ? -7.364 -1.814 8.420 1.00 96.44 88 VAL A C 1
ATOM 681 O O . VAL A 1 88 ? -7.554 -2.546 9.389 1.00 96.44 88 VAL A O 1
ATOM 684 N N . SER A 1 89 ? -7.977 -0.640 8.283 1.00 95.69 89 SER A N 1
ATOM 685 C CA . SER A 1 89 ? -8.999 -0.144 9.210 1.00 95.69 89 SER A CA 1
ATOM 686 C C . SER A 1 89 ? -9.998 0.743 8.475 1.00 95.69 89 SER A C 1
ATOM 688 O O . SER A 1 89 ? -9.602 1.640 7.738 1.00 95.69 89 SER A O 1
ATOM 690 N N . ASN A 1 90 ? -11.301 0.502 8.651 1.00 95.31 90 ASN A N 1
ATOM 691 C CA . ASN A 1 90 ? -12.370 1.293 8.021 1.00 95.31 90 ASN A CA 1
ATOM 692 C C . ASN A 1 90 ? -12.189 1.480 6.498 1.00 95.31 90 ASN A C 1
ATOM 694 O O . ASN A 1 90 ? -12.375 2.575 5.962 1.00 95.31 90 ASN A O 1
ATOM 698 N N . GLY A 1 91 ? -11.751 0.423 5.805 1.00 95.56 91 GLY A N 1
ATOM 699 C CA . GLY A 1 91 ? -11.462 0.447 4.368 1.00 95.56 91 GLY A CA 1
ATOM 700 C C . GLY A 1 91 ? -10.207 1.237 3.969 1.00 95.56 91 GLY A C 1
ATOM 701 O O . GLY A 1 91 ? -9.917 1.359 2.784 1.00 95.56 91 GLY A O 1
ATOM 702 N N . GLY A 1 92 ? -9.448 1.796 4.909 1.00 96.81 92 GLY A N 1
ATOM 703 C CA . GLY A 1 92 ? -8.135 2.387 4.655 1.00 96.81 92 GLY A CA 1
ATOM 704 C C . GLY A 1 92 ? -7.016 1.374 4.879 1.00 96.81 92 GLY A C 1
ATOM 705 O O . GLY A 1 92 ? -7.113 0.541 5.776 1.00 96.81 92 GLY A O 1
ATOM 706 N N . LEU A 1 93 ? -5.945 1.474 4.093 1.00 97.06 93 LEU A N 1
ATOM 707 C CA . LEU A 1 93 ? -4.667 0.825 4.372 1.00 97.06 93 LEU A CA 1
ATOM 708 C C . LEU A 1 93 ? -3.726 1.873 4.957 1.00 97.06 93 LEU A C 1
ATOM 710 O O . LEU A 1 93 ? -3.673 3.010 4.482 1.00 97.06 93 LEU A O 1
ATOM 714 N N . TYR A 1 94 ? -2.992 1.476 5.984 1.00 96.50 94 TYR A N 1
ATOM 715 C CA . TYR A 1 94 ? -2.122 2.361 6.736 1.00 96.50 94 TYR A CA 1
ATOM 716 C C . TYR A 1 94 ? -0.759 1.723 6.927 1.00 96.50 94 TYR A C 1
ATOM 718 O O . TYR A 1 94 ? -0.668 0.518 7.169 1.00 96.50 94 TYR A O 1
ATOM 726 N N . GLN A 1 95 ? 0.287 2.545 6.889 1.00 95.19 95 GLN A N 1
ATOM 727 C CA . GLN A 1 95 ? 1.640 2.134 7.239 1.00 95.19 95 GLN A CA 1
ATOM 728 C C . GLN A 1 95 ? 2.048 2.732 8.578 1.00 95.19 95 GLN A C 1
ATOM 730 O O . GLN A 1 95 ? 1.967 3.943 8.791 1.00 95.19 95 GLN A O 1
ATOM 735 N N . ILE A 1 96 ? 2.569 1.882 9.455 1.00 91.62 96 ILE A N 1
ATOM 736 C CA . ILE A 1 96 ? 3.248 2.306 10.674 1.00 91.62 96 ILE A CA 1
ATOM 737 C C . ILE A 1 96 ? 4.692 2.594 10.289 1.00 91.62 96 ILE A C 1
ATOM 739 O O . ILE A 1 96 ? 5.461 1.678 9.986 1.00 91.62 96 ILE A O 1
ATOM 743 N N . THR A 1 97 ? 5.050 3.872 10.245 1.00 86.69 97 THR A N 1
ATOM 744 C CA . THR A 1 97 ? 6.387 4.295 9.820 1.00 86.69 97 THR A CA 1
ATOM 745 C C . THR A 1 97 ? 7.336 4.436 10.997 1.00 86.69 97 THR A C 1
ATOM 747 O O . THR A 1 97 ? 8.507 4.099 10.872 1.00 86.69 97 THR A O 1
ATOM 750 N N . ASN A 1 98 ? 6.841 4.866 12.156 1.00 78.69 98 ASN A N 1
ATOM 751 C CA . ASN A 1 98 ? 7.634 5.015 13.373 1.00 78.69 98 ASN A CA 1
ATOM 752 C C . ASN A 1 98 ? 6.799 4.653 14.617 1.00 78.69 98 ASN A C 1
ATOM 754 O O . ASN A 1 98 ? 5.650 4.225 14.515 1.00 78.69 98 ASN A O 1
ATOM 758 N N . HIS A 1 99 ? 7.355 4.854 15.809 1.00 72.62 99 HIS A N 1
ATOM 759 C CA . HIS A 1 99 ? 6.693 4.657 17.095 1.00 72.62 99 HIS A CA 1
ATOM 760 C C . HIS A 1 99 ? 5.558 5.642 17.380 1.00 72.62 99 HIS A C 1
ATOM 762 O O . HIS A 1 99 ? 4.944 5.526 18.423 1.00 72.62 99 HIS A O 1
ATOM 768 N N . THR A 1 100 ? 5.285 6.633 16.538 1.00 79.06 100 THR A N 1
ATOM 769 C CA . THR A 1 100 ? 4.198 7.601 16.781 1.00 79.06 100 THR A CA 1
ATOM 770 C C . THR A 1 100 ? 3.462 8.008 15.512 1.00 79.06 100 THR A C 1
ATOM 772 O O . THR A 1 100 ? 2.473 8.731 15.591 1.00 79.06 100 THR A O 1
ATOM 775 N N . THR A 1 101 ? 3.912 7.536 14.346 1.00 87.94 101 THR A N 1
ATOM 776 C CA . THR A 1 101 ? 3.433 8.031 13.055 1.00 87.94 101 THR A CA 1
ATOM 777 C C . THR A 1 101 ? 2.801 6.910 12.252 1.00 87.94 101 THR A C 1
ATOM 779 O O . THR A 1 101 ? 3.411 5.863 12.013 1.00 87.94 101 THR A O 1
ATOM 782 N N . ILE A 1 102 ? 1.573 7.171 11.816 1.00 93.31 102 ILE A N 1
ATOM 783 C CA . ILE A 1 102 ? 0.798 6.326 10.917 1.00 93.31 102 ILE A CA 1
ATOM 784 C C . ILE A 1 102 ? 0.513 7.156 9.667 1.00 93.31 102 ILE A C 1
ATOM 786 O O . ILE A 1 102 ? -0.006 8.265 9.775 1.00 93.31 102 ILE A O 1
ATOM 790 N N . LEU A 1 103 ? 0.865 6.626 8.499 1.00 95.94 103 LEU A N 1
ATOM 791 C CA . LEU A 1 103 ? 0.596 7.258 7.208 1.00 95.94 103 LEU A CA 1
ATOM 792 C C . LEU A 1 103 ? -0.516 6.518 6.468 1.00 95.94 103 LEU A C 1
ATOM 794 O O . LEU A 1 103 ? -0.665 5.301 6.603 1.00 95.94 103 LEU A O 1
ATOM 798 N N . TYR A 1 104 ? -1.273 7.261 5.669 1.00 97.31 104 TYR A N 1
ATOM 799 C CA . TYR A 1 104 ? -2.289 6.722 4.777 1.00 97.31 104 TYR A CA 1
ATOM 800 C C . TYR A 1 104 ? -1.627 6.136 3.541 1.00 97.31 104 TYR A C 1
ATOM 802 O O . TYR A 1 104 ? -0.805 6.796 2.910 1.00 97.31 104 TYR A O 1
ATOM 810 N N . THR A 1 105 ? -2.025 4.927 3.160 1.00 96.88 105 THR A N 1
ATOM 811 C CA . THR A 1 105 ? -1.698 4.358 1.856 1.00 96.88 105 THR A CA 1
ATOM 812 C C . THR A 1 105 ? -2.794 4.708 0.856 1.00 96.88 105 THR A C 1
ATOM 814 O O . THR A 1 105 ? -3.885 4.129 0.860 1.00 96.88 105 THR A O 1
ATOM 817 N N . ASN A 1 106 ? -2.495 5.667 -0.012 1.00 96.62 106 ASN A N 1
ATOM 818 C CA . ASN A 1 106 ? -3.411 6.186 -1.015 1.00 96.62 106 ASN A CA 1
ATOM 819 C C . ASN A 1 106 ? -3.146 5.573 -2.391 1.00 96.62 106 ASN A C 1
ATOM 821 O O . ASN A 1 106 ? -2.022 5.194 -2.723 1.00 96.62 106 ASN A O 1
ATOM 825 N N . LEU A 1 107 ? -4.206 5.508 -3.198 1.00 94.50 107 LEU A N 1
ATOM 826 C CA . LEU A 1 107 ? -4.124 5.241 -4.630 1.00 94.50 107 LEU A CA 1
ATOM 827 C C . LEU A 1 107 ? -4.344 6.540 -5.388 1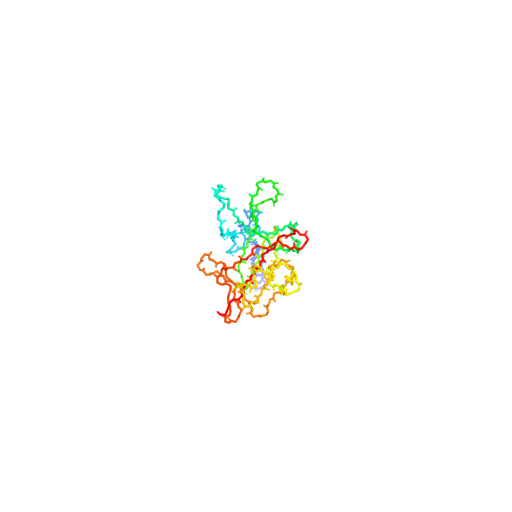.00 94.50 107 LEU A C 1
ATOM 829 O O . LEU A 1 107 ? -5.420 7.131 -5.304 1.00 94.50 107 LEU A O 1
ATOM 833 N N . LEU A 1 108 ? -3.318 6.961 -6.118 1.00 92.00 108 LEU A N 1
ATOM 834 C CA . LEU A 1 108 ? -3.330 8.165 -6.937 1.00 92.00 108 LEU A CA 1
ATOM 835 C C . LEU A 1 108 ? -3.410 7.780 -8.413 1.00 92.00 108 LEU A C 1
ATOM 837 O O . LEU A 1 108 ? -2.800 6.798 -8.835 1.00 92.00 108 LEU A O 1
ATOM 841 N N . ASN A 1 109 ? -4.142 8.558 -9.209 1.00 88.50 109 ASN A N 1
ATOM 842 C CA . ASN A 1 109 ? -4.176 8.376 -10.661 1.00 88.50 109 ASN A CA 1
ATOM 843 C C . ASN A 1 109 ? -2.758 8.455 -11.239 1.00 88.50 109 ASN A C 1
ATOM 845 O O . ASN A 1 109 ? -2.058 9.444 -11.035 1.00 88.50 109 ASN A O 1
ATOM 849 N N . ALA A 1 110 ? -2.341 7.420 -11.970 1.00 79.31 110 ALA A N 1
ATOM 850 C CA . ALA A 1 110 ? -1.010 7.349 -12.576 1.00 79.31 110 ALA A CA 1
ATOM 851 C C . ALA A 1 110 ? -0.987 7.781 -14.055 1.00 79.31 110 ALA A C 1
ATOM 853 O O . ALA A 1 110 ? 0.002 7.545 -14.751 1.00 79.31 110 ALA A O 1
ATOM 854 N N . THR A 1 111 ? -2.072 8.393 -14.537 1.00 63.59 111 THR A N 1
ATOM 855 C CA . THR A 1 111 ? -2.350 8.627 -15.960 1.00 63.59 111 THR A CA 1
ATOM 856 C C . THR A 1 111 ? -1.275 9.463 -16.663 1.00 63.59 111 THR A C 1
ATOM 858 O O . THR A 1 111 ? -0.946 9.170 -17.808 1.00 63.59 111 THR A O 1
ATOM 861 N N . ASP A 1 112 ? -0.652 10.418 -15.967 1.00 52.84 112 ASP A N 1
ATOM 862 C CA . ASP A 1 112 ? 0.348 11.315 -16.569 1.00 52.84 112 ASP A CA 1
ATOM 863 C C . ASP A 1 112 ? 1.786 10.771 -16.489 1.00 52.84 112 ASP A C 1
ATOM 865 O O . ASP A 1 112 ? 2.621 11.063 -17.344 1.00 52.84 112 ASP A O 1
ATOM 869 N N . HIS A 1 113 ? 2.090 9.925 -15.498 1.00 52.06 113 HIS A N 1
ATOM 870 C CA . HIS A 1 113 ? 3.454 9.431 -15.255 1.00 52.06 113 HIS A CA 1
ATOM 871 C C . HIS A 1 113 ? 3.814 8.169 -16.060 1.00 52.06 113 HIS A C 1
ATOM 873 O O . HIS A 1 113 ? 4.991 7.846 -16.209 1.00 52.06 113 HIS A O 1
ATOM 879 N N . MET A 1 114 ? 2.818 7.463 -16.603 1.00 54.41 114 MET A N 1
ATOM 880 C CA . MET A 1 114 ? 2.990 6.227 -17.386 1.00 54.41 114 MET A CA 1
ATOM 881 C C . MET A 1 114 ? 2.956 6.448 -18.909 1.00 54.41 114 MET A C 1
ATOM 883 O O . MET A 1 114 ? 3.258 5.524 -19.664 1.00 54.41 114 MET A O 1
ATOM 887 N N . ALA A 1 115 ? 2.640 7.660 -19.382 1.00 47.66 115 ALA A N 1
ATOM 888 C CA . ALA A 1 115 ? 2.350 7.930 -20.794 1.00 47.66 115 ALA A CA 1
ATOM 889 C C . ALA A 1 115 ? 3.505 7.623 -21.771 1.00 47.66 115 ALA A C 1
ATOM 891 O O . ALA A 1 115 ? 3.258 7.502 -22.969 1.00 47.66 115 ALA A O 1
ATOM 892 N N . HIS A 1 116 ? 4.750 7.460 -21.297 1.00 42.31 116 HIS A N 1
ATOM 893 C CA . HIS A 1 116 ? 5.902 7.378 -22.200 1.00 42.31 116 HIS A CA 1
ATOM 894 C C . HIS A 1 116 ? 6.671 6.045 -22.243 1.00 42.31 116 HIS A C 1
ATOM 896 O O . HIS A 1 116 ? 7.424 5.849 -23.195 1.00 42.31 116 HIS A O 1
ATOM 902 N N . ARG A 1 117 ? 6.520 5.113 -21.285 1.00 46.28 117 ARG A N 1
ATOM 903 C CA . ARG A 1 117 ? 7.375 3.895 -21.253 1.00 46.28 117 ARG A CA 1
ATOM 904 C C . ARG A 1 117 ? 6.666 2.551 -21.135 1.00 46.28 117 ARG A C 1
ATOM 906 O O . ARG A 1 117 ? 7.259 1.543 -21.492 1.00 46.28 117 ARG A O 1
ATOM 913 N N . THR A 1 118 ? 5.409 2.512 -20.717 1.00 45.97 118 THR A N 1
ATOM 914 C CA . THR A 1 118 ? 4.636 1.262 -20.595 1.00 45.97 118 THR A CA 1
ATOM 915 C C . THR A 1 118 ? 3.633 1.068 -21.728 1.00 45.97 118 THR A C 1
ATOM 917 O O . THR A 1 118 ? 2.987 0.026 -21.810 1.00 45.97 118 THR A O 1
ATOM 920 N N . SER A 1 119 ? 3.552 2.011 -22.672 1.00 43.31 119 SER A N 1
ATOM 921 C CA . SER A 1 119 ? 2.591 1.954 -23.773 1.00 43.31 119 SER A CA 1
ATOM 922 C C . SER A 1 119 ? 2.856 0.862 -24.819 1.00 43.31 119 SER A C 1
ATOM 924 O O . SER A 1 119 ? 2.026 0.668 -25.700 1.00 43.31 119 SER A O 1
ATOM 926 N N . SER A 1 120 ? 3.972 0.132 -24.733 1.00 44.47 120 SER A N 1
ATOM 927 C CA . SER A 1 120 ? 4.271 -0.986 -25.641 1.00 44.47 120 SER A CA 1
ATOM 928 C C . SER A 1 120 ? 4.262 -2.358 -24.961 1.00 44.47 120 SER A C 1
ATOM 930 O O . SER A 1 120 ? 3.903 -3.328 -25.615 1.00 44.47 120 SER A O 1
ATOM 932 N N . GLU A 1 121 ? 4.619 -2.464 -23.676 1.00 47.22 121 GLU A N 1
ATOM 933 C CA . GLU A 1 121 ? 4.598 -3.747 -22.942 1.00 47.22 121 GLU A CA 1
ATOM 934 C C . GLU A 1 121 ? 3.323 -3.938 -22.114 1.00 47.22 121 GLU A C 1
ATOM 936 O O . GLU A 1 121 ? 2.879 -5.063 -21.916 1.00 47.22 121 GLU A O 1
ATOM 941 N N . LEU A 1 122 ? 2.700 -2.848 -21.661 1.00 49.38 122 LEU A N 1
ATOM 942 C CA . LEU A 1 122 ? 1.533 -2.889 -20.784 1.00 49.38 122 LEU A CA 1
ATOM 943 C C . LEU A 1 122 ? 0.222 -2.615 -21.543 1.00 49.38 122 LEU A C 1
ATOM 945 O O . LEU A 1 122 ? -0.818 -3.148 -21.176 1.00 49.38 122 LEU A O 1
ATOM 949 N N . ASN A 1 123 ? 0.257 -1.853 -22.644 1.00 40.94 123 ASN A N 1
ATOM 950 C CA . ASN A 1 123 ? -0.935 -1.593 -23.472 1.00 40.94 123 ASN A CA 1
ATOM 951 C C . ASN A 1 123 ? -1.427 -2.812 -24.267 1.00 40.94 123 ASN A C 1
ATOM 953 O O . ASN A 1 123 ? -2.581 -2.814 -24.688 1.00 40.94 123 ASN A O 1
ATOM 957 N N . GLY A 1 124 ? -0.586 -3.829 -24.481 1.00 47.03 124 GLY A N 1
ATOM 958 C CA . GLY A 1 124 ? -1.011 -5.075 -25.124 1.00 47.03 124 GLY A CA 1
ATOM 959 C C . GLY A 1 124 ? -1.903 -5.943 -24.229 1.00 47.03 124 GLY A C 1
ATOM 960 O O . GLY A 1 124 ? -2.763 -6.648 -24.745 1.00 47.03 124 GLY A O 1
ATOM 961 N N . ASP A 1 125 ? -1.733 -5.852 -22.904 1.00 49.50 125 ASP A N 1
ATOM 962 C CA . ASP A 1 125 ? -2.379 -6.737 -21.919 1.00 49.50 125 ASP A CA 1
ATOM 963 C C . ASP A 1 125 ? -3.386 -5.993 -21.015 1.00 49.50 125 ASP A C 1
ATOM 965 O O . ASP A 1 125 ? -4.421 -6.534 -20.629 1.00 49.50 125 ASP A O 1
ATOM 969 N N . LEU A 1 126 ? -3.156 -4.703 -20.728 1.00 53.66 126 LEU A N 1
ATOM 970 C CA . LEU A 1 126 ? -4.040 -3.905 -19.869 1.00 53.66 126 LEU A CA 1
ATOM 971 C C . LEU A 1 126 ? -5.173 -3.176 -20.599 1.00 53.66 126 LEU A C 1
ATOM 973 O O . LEU A 1 126 ? -5.902 -2.459 -19.929 1.00 53.66 126 LEU A O 1
ATOM 977 N N . GLY A 1 127 ? -5.352 -3.346 -21.915 1.00 50.88 127 GLY A N 1
ATOM 978 C CA . GLY A 1 127 ? -6.567 -3.011 -22.687 1.00 50.88 127 GLY A CA 1
ATOM 979 C C . GLY A 1 127 ? -7.541 -1.971 -22.092 1.00 50.88 127 GLY A C 1
ATOM 980 O O . GLY A 1 127 ? -8.696 -2.296 -21.834 1.00 50.88 127 GLY A O 1
ATOM 981 N N . GLY A 1 128 ? -7.092 -0.732 -21.847 1.00 57.72 128 GLY A N 1
ATOM 982 C CA . GLY A 1 128 ? -7.940 0.359 -21.330 1.00 57.72 128 GLY A CA 1
ATOM 983 C C . GLY A 1 128 ? -8.244 0.358 -19.819 1.00 57.72 128 GLY A C 1
ATOM 984 O O . GLY A 1 128 ? -9.140 1.081 -19.380 1.00 57.72 128 GLY A O 1
ATOM 985 N N . ARG A 1 129 ? -7.531 -0.424 -19.002 1.00 66.81 129 ARG A N 1
ATOM 986 C CA . ARG A 1 129 ? -7.686 -0.471 -17.537 1.00 66.81 129 ARG A CA 1
ATOM 987 C C . ARG A 1 129 ? -7.122 0.785 -16.871 1.00 66.81 129 ARG A C 1
ATOM 989 O O . ARG A 1 129 ? -6.087 1.317 -17.268 1.00 66.81 129 ARG A O 1
ATOM 996 N N . SER A 1 130 ? -7.794 1.244 -15.816 1.00 75.44 130 SER A N 1
ATOM 997 C CA . SER A 1 130 ? -7.304 2.347 -14.983 1.00 75.44 130 SER A CA 1
ATOM 998 C C . SER A 1 130 ? -6.195 1.841 -14.061 1.00 75.44 130 SER A C 1
ATOM 1000 O O . SER A 1 130 ? -6.391 0.858 -13.344 1.00 75.44 130 SER A O 1
ATOM 1002 N N . ILE A 1 131 ? -5.042 2.514 -14.078 1.00 85.50 131 ILE A N 1
ATOM 1003 C CA . ILE A 1 131 ? -3.873 2.162 -13.265 1.00 85.50 131 ILE A CA 1
ATOM 1004 C C . ILE A 1 131 ? -3.615 3.273 -12.255 1.00 85.50 131 ILE A C 1
ATOM 1006 O O . ILE A 1 131 ? -3.560 4.456 -12.603 1.00 85.50 131 ILE A O 1
ATOM 1010 N N . PHE A 1 132 ? -3.410 2.876 -11.006 1.00 91.38 132 PHE A N 1
ATOM 1011 C CA . PHE A 1 132 ? -3.180 3.791 -9.897 1.00 91.38 132 PHE A CA 1
ATOM 1012 C C . PHE A 1 132 ? -1.838 3.501 -9.244 1.00 91.38 132 PHE A C 1
ATOM 1014 O O . PHE A 1 132 ? -1.446 2.344 -9.133 1.00 91.38 132 PHE A O 1
ATOM 1021 N N . ARG A 1 133 ? -1.133 4.535 -8.794 1.00 92.38 133 ARG A N 1
ATOM 1022 C CA . ARG A 1 133 ? 0.116 4.403 -8.038 1.00 92.38 133 ARG A CA 1
ATOM 1023 C C . ARG A 1 133 ? -0.181 4.402 -6.544 1.00 92.38 133 ARG A C 1
ATOM 1025 O O . ARG A 1 133 ? -0.957 5.233 -6.074 1.00 92.38 133 ARG A O 1
ATOM 1032 N N . MET A 1 134 ? 0.469 3.510 -5.804 1.00 94.81 134 MET A N 1
ATOM 1033 C CA . MET A 1 134 ? 0.443 3.510 -4.343 1.00 94.81 134 MET A CA 1
ATOM 1034 C C . MET A 1 134 ? 1.424 4.539 -3.777 1.00 94.81 134 MET A C 1
ATOM 1036 O O . MET A 1 134 ? 2.620 4.498 -4.074 1.00 94.81 134 MET A O 1
ATOM 1040 N N . SER A 1 135 ? 0.932 5.419 -2.912 1.00 94.94 135 SER A N 1
ATOM 1041 C CA . SER A 1 135 ? 1.754 6.380 -2.176 1.00 94.94 135 SER A CA 1
ATOM 1042 C C . SER A 1 135 ? 1.376 6.431 -0.700 1.00 94.94 135 SER A C 1
ATOM 1044 O O . SER A 1 135 ? 0.264 6.079 -0.304 1.00 94.94 135 SER A O 1
ATOM 1046 N N . LEU A 1 136 ? 2.320 6.872 0.119 1.00 95.88 136 LEU A N 1
ATOM 1047 C CA . LEU A 1 136 ? 2.115 7.226 1.510 1.00 95.88 136 LEU A CA 1
ATOM 1048 C C . LEU A 1 136 ? 1.971 8.726 1.637 1.00 95.88 136 LEU A C 1
ATOM 1050 O O . LEU A 1 136 ? 2.808 9.466 1.121 1.00 95.88 136 LEU A O 1
ATOM 1054 N N . SER A 1 137 ? 0.973 9.166 2.391 1.00 95.31 137 SER A N 1
ATOM 1055 C CA . SER A 1 137 ? 0.882 10.561 2.799 1.00 95.31 137 SER A CA 1
ATOM 1056 C C . SER A 1 137 ? 0.281 10.715 4.190 1.00 95.31 137 SER A C 1
ATOM 1058 O O . SER A 1 137 ? -0.246 9.778 4.799 1.00 95.31 137 SER A O 1
ATOM 1060 N N . THR A 1 138 ? 0.388 11.924 4.724 1.00 94.94 138 THR A N 1
ATOM 1061 C CA . THR A 1 138 ? -0.195 12.303 6.017 1.00 94.94 138 THR A CA 1
ATOM 1062 C C . THR A 1 138 ? -1.713 12.496 5.946 1.00 94.94 138 THR A C 1
ATOM 1064 O O . THR A 1 138 ? -2.380 12.557 6.980 1.00 94.94 138 THR A O 1
ATOM 1067 N N . LYS A 1 139 ? -2.273 12.559 4.733 1.00 95.00 139 LYS A N 1
ATOM 1068 C CA . LYS A 1 139 ? -3.686 12.833 4.457 1.00 95.00 139 LYS A CA 1
ATOM 1069 C C . LYS A 1 139 ? -4.333 11.701 3.667 1.00 95.00 139 LYS A C 1
ATOM 1071 O O . LYS A 1 139 ? -3.684 10.966 2.933 1.00 95.00 139 LYS A O 1
ATOM 1076 N N . LYS A 1 140 ? -5.647 11.553 3.811 1.00 94.31 140 LYS A N 1
ATOM 1077 C CA . LYS A 1 140 ? -6.420 10.603 3.009 1.00 94.31 140 LYS A CA 1
ATOM 1078 C C . LYS A 1 140 ? -6.760 11.238 1.657 1.00 94.31 140 LYS A C 1
ATOM 1080 O O . LYS A 1 140 ? -7.810 11.857 1.532 1.00 94.31 140 LYS A O 1
ATOM 1085 N N . ASP A 1 141 ? -5.889 11.038 0.672 1.00 91.62 141 ASP A N 1
ATOM 1086 C CA . ASP A 1 141 ? -6.009 11.610 -0.682 1.00 91.62 141 ASP A CA 1
ATOM 1087 C C . ASP A 1 141 ? -6.298 10.548 -1.765 1.00 91.62 141 ASP A C 1
ATOM 1089 O O . ASP A 1 141 ? -6.176 10.802 -2.961 1.00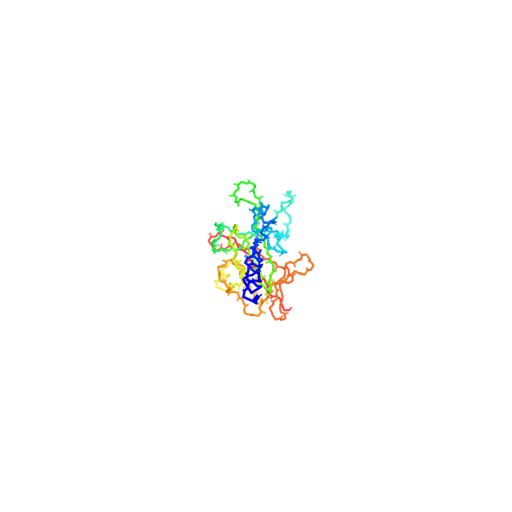 91.62 141 ASP A O 1
ATOM 1093 N N . GLY A 1 142 ? -6.649 9.324 -1.357 1.00 87.81 142 GLY A N 1
ATOM 1094 C CA . GLY A 1 142 ? -7.004 8.234 -2.266 1.00 87.81 142 GLY A CA 1
ATOM 1095 C C . GLY A 1 142 ? -8.365 8.404 -2.956 1.00 87.81 142 GLY A C 1
ATOM 1096 O O . GLY A 1 142 ? -9.142 9.311 -2.660 1.00 87.81 142 GLY A O 1
ATOM 1097 N N . LEU A 1 143 ? -8.678 7.477 -3.865 1.00 91.62 143 LEU A N 1
ATOM 1098 C CA . LEU A 1 143 ? -9.926 7.483 -4.637 1.00 91.62 143 LEU A CA 1
ATOM 1099 C C . LEU A 1 143 ? -11.171 7.427 -3.741 1.00 91.62 143 LEU A C 1
ATOM 1101 O O . LEU A 1 143 ? -11.275 6.609 -2.821 1.00 91.62 143 LEU A O 1
ATOM 1105 N N . ILE A 1 144 ? -12.153 8.270 -4.060 1.00 93.00 144 ILE A N 1
ATOM 1106 C CA . ILE A 1 144 ? -13.435 8.328 -3.355 1.00 93.00 144 ILE A CA 1
ATOM 1107 C C . ILE A 1 144 ? -14.223 7.039 -3.612 1.00 93.00 144 ILE A C 1
ATOM 1109 O O . ILE A 1 144 ? -14.369 6.605 -4.752 1.00 93.00 144 ILE A O 1
ATOM 1113 N N . GLY A 1 145 ? -14.756 6.441 -2.543 1.00 93.44 145 GLY A N 1
ATOM 1114 C CA . GLY A 1 145 ? -15.550 5.209 -2.612 1.00 93.44 145 GLY A CA 1
ATOM 1115 C C . GLY A 1 145 ? -14.727 3.927 -2.748 1.00 93.44 145 GLY A C 1
ATOM 1116 O O . GLY A 1 145 ? -15.307 2.851 -2.886 1.00 93.44 145 GLY A O 1
ATOM 1117 N N . GLY A 1 146 ? -13.396 4.024 -2.713 1.00 95.19 146 GLY A N 1
ATOM 1118 C CA . GLY A 1 146 ? -12.526 2.860 -2.705 1.00 95.19 146 GLY A CA 1
ATOM 1119 C C . GLY A 1 146 ? -12.172 2.388 -1.296 1.00 95.19 146 GLY A C 1
ATOM 1120 O O . GLY A 1 146 ? -12.147 3.176 -0.346 1.00 95.19 146 GLY A O 1
ATOM 1121 N N . SER A 1 147 ? -11.887 1.096 -1.164 1.00 96.94 147 SER A N 1
ATOM 1122 C CA . SER A 1 147 ? -11.559 0.467 0.112 1.00 96.94 147 SER A CA 1
ATOM 1123 C C . SER A 1 147 ? -10.525 -0.644 -0.029 1.00 96.94 147 SER A C 1
ATOM 1125 O O . SER A 1 147 ? -10.596 -1.457 -0.951 1.00 96.94 147 SER A O 1
ATOM 1127 N N . TRP A 1 148 ? -9.623 -0.715 0.940 1.00 97.19 148 TRP A N 1
ATOM 1128 C CA . TRP A 1 148 ? -8.721 -1.833 1.171 1.00 97.19 148 TRP A CA 1
ATOM 1129 C C . TRP A 1 148 ? -9.373 -2.886 2.055 1.00 97.19 148 TRP A C 1
ATOM 1131 O O . TRP A 1 148 ? -10.053 -2.545 3.024 1.00 97.19 148 TRP A O 1
ATOM 1141 N N . ASP A 1 149 ? -9.129 -4.151 1.737 1.00 96.12 149 ASP A N 1
ATOM 1142 C CA . ASP A 1 149 ? -9.613 -5.282 2.520 1.00 96.12 149 ASP A CA 1
ATOM 1143 C C . ASP A 1 149 ? -8.674 -6.490 2.399 1.00 96.12 149 ASP A C 1
ATOM 1145 O O . ASP A 1 149 ? -7.935 -6.634 1.418 1.00 96.12 149 ASP A O 1
ATOM 1149 N N . TRP A 1 150 ? -8.718 -7.367 3.398 1.00 94.38 150 TRP A N 1
ATOM 1150 C CA . TRP A 1 150 ? -8.048 -8.663 3.362 1.00 94.38 150 TRP A CA 1
ATOM 1151 C C . TRP A 1 150 ? -9.034 -9.727 2.891 1.00 94.38 150 TRP A C 1
ATOM 1153 O O . TRP A 1 150 ? -9.986 -10.065 3.590 1.00 94.38 150 TRP A O 1
ATOM 1163 N N . VAL A 1 151 ? -8.783 -10.302 1.716 1.00 94.62 151 VAL A N 1
ATOM 1164 C CA . VAL A 1 151 ? -9.539 -11.457 1.222 1.00 94.62 151 VAL A CA 1
ATOM 1165 C C . VAL A 1 151 ? -8.671 -12.694 1.397 1.00 94.62 151 VAL A C 1
ATOM 1167 O O . VAL A 1 151 ? -7.668 -12.875 0.704 1.00 94.62 151 VAL A O 1
ATOM 1170 N N . ALA A 1 152 ? -9.040 -13.526 2.374 1.00 91.75 152 ALA A N 1
ATOM 1171 C CA . ALA A 1 152 ? -8.181 -14.574 2.919 1.00 91.75 152 ALA A CA 1
ATOM 1172 C C . ALA A 1 152 ? -6.828 -13.994 3.382 1.00 91.75 152 ALA A C 1
ATOM 1174 O O . ALA A 1 152 ? -6.775 -13.273 4.372 1.00 91.75 152 ALA A O 1
ATOM 1175 N N . THR A 1 153 ? -5.742 -14.285 2.667 1.00 90.00 153 THR A N 1
ATOM 1176 C CA . THR A 1 153 ? -4.384 -13.789 2.957 1.00 90.00 153 THR A CA 1
ATOM 1177 C C . THR A 1 153 ? -3.898 -12.753 1.944 1.00 90.00 153 THR A C 1
ATOM 1179 O O . THR A 1 153 ? -2.731 -12.363 1.968 1.00 90.00 153 THR A O 1
ATOM 1182 N N . THR A 1 154 ? -4.770 -12.316 1.033 1.00 93.75 154 THR A N 1
ATOM 1183 C CA . THR A 1 154 ? -4.416 -11.424 -0.072 1.00 93.75 154 THR A CA 1
ATOM 1184 C C . THR A 1 154 ? -4.986 -10.033 0.167 1.00 93.75 154 THR A C 1
ATOM 1186 O O . THR A 1 154 ? -6.185 -9.877 0.398 1.00 93.75 154 THR A O 1
ATOM 1189 N N . LEU A 1 155 ? -4.124 -9.016 0.095 1.00 95.94 155 LEU A N 1
ATOM 1190 C CA . LEU A 1 155 ? -4.544 -7.620 0.154 1.00 95.94 155 LEU A CA 1
ATOM 1191 C C . LEU A 1 155 ? -5.246 -7.255 -1.154 1.00 95.94 155 LEU A C 1
ATOM 1193 O O . LEU A 1 155 ? -4.657 -7.389 -2.227 1.00 95.94 155 LEU A O 1
ATOM 1197 N N . GLN A 1 156 ? -6.469 -6.747 -1.063 1.00 96.88 156 GLN A N 1
ATOM 1198 C CA . GLN A 1 156 ? -7.232 -6.300 -2.221 1.00 96.88 156 GLN A CA 1
ATOM 1199 C C . GLN A 1 156 ? -7.703 -4.860 -2.056 1.00 96.88 156 GLN A C 1
ATOM 1201 O O . GLN A 1 156 ? -7.994 -4.395 -0.954 1.00 96.88 156 GLN A O 1
ATOM 1206 N N . TYR A 1 157 ? -7.811 -4.173 -3.185 1.00 96.88 157 TYR A N 1
ATOM 1207 C CA . TYR A 1 157 ? -8.499 -2.903 -3.308 1.00 96.88 157 TYR A CA 1
ATOM 1208 C C . TYR A 1 157 ? -9.791 -3.098 -4.092 1.00 96.88 157 TYR A C 1
ATOM 1210 O O . TYR A 1 157 ? -9.820 -3.805 -5.106 1.00 96.88 157 TYR A O 1
ATOM 1218 N N . LYS A 1 158 ? -10.860 -2.458 -3.630 1.00 96.25 158 LYS A N 1
ATOM 1219 C CA . LYS A 1 158 ? -12.170 -2.432 -4.283 1.00 96.25 158 LYS A CA 1
ATOM 1220 C C . LYS A 1 158 ? -12.574 -0.990 -4.537 1.00 96.25 158 LYS A C 1
ATOM 1222 O O . LYS A 1 158 ? -12.367 -0.140 -3.677 1.00 96.25 158 LYS A O 1
ATOM 1227 N N . LEU A 1 159 ? -13.167 -0.725 -5.695 1.00 95.19 159 LEU A N 1
ATOM 1228 C CA . LEU A 1 159 ? -13.727 0.572 -6.067 1.00 95.19 159 LEU A CA 1
ATOM 1229 C C . LEU A 1 159 ? -15.027 0.351 -6.841 1.00 95.19 159 LEU A C 1
ATOM 1231 O O . LEU A 1 159 ? -15.012 0.049 -8.036 1.00 95.19 159 LEU A O 1
ATOM 1235 N N . GLY A 1 160 ? -16.162 0.483 -6.153 1.00 93.06 160 GLY A N 1
ATOM 1236 C CA . GLY A 1 160 ? -17.457 0.106 -6.721 1.00 93.06 160 GLY A CA 1
ATOM 1237 C C . GLY A 1 160 ? -17.481 -1.380 -7.088 1.00 93.06 160 GLY A C 1
ATOM 1238 O O . GLY A 1 160 ? -17.240 -2.228 -6.234 1.00 93.06 160 GLY A O 1
ATOM 1239 N N . SER A 1 161 ? -17.751 -1.693 -8.358 1.00 92.56 161 SER A N 1
ATOM 1240 C CA . SER A 1 161 ? -17.719 -3.068 -8.878 1.00 92.56 161 SER A CA 1
ATOM 1241 C C . SER A 1 161 ? -16.320 -3.556 -9.265 1.00 92.56 161 SER A C 1
ATOM 1243 O O . SER A 1 161 ? -16.161 -4.735 -9.553 1.00 92.56 161 SER A O 1
ATOM 1245 N N . LYS A 1 162 ? -15.316 -2.670 -9.292 1.00 92.62 162 LYS A N 1
ATOM 1246 C CA . LYS A 1 162 ? -13.960 -2.993 -9.747 1.00 92.62 162 LYS A CA 1
ATOM 1247 C C . LYS A 1 162 ? -13.079 -3.462 -8.600 1.00 92.62 162 LYS A C 1
ATOM 1249 O O . LYS A 1 162 ? -13.195 -2.965 -7.475 1.00 92.62 162 LYS A O 1
ATOM 1254 N N . SER A 1 163 ? -12.131 -4.342 -8.896 1.00 94.31 163 SER A N 1
ATOM 1255 C CA . SER A 1 163 ? -11.098 -4.756 -7.945 1.00 94.31 163 SER A CA 1
ATOM 1256 C C . SER A 1 163 ? -9.768 -5.006 -8.642 1.00 94.31 163 SER A C 1
ATOM 1258 O O . SER A 1 163 ? -9.722 -5.256 -9.843 1.00 94.31 163 SER A O 1
ATOM 1260 N N . ASN A 1 164 ? -8.678 -4.952 -7.880 1.00 93.38 164 ASN A N 1
ATOM 1261 C CA . ASN A 1 164 ? -7.386 -5.430 -8.358 1.00 93.38 164 ASN A CA 1
ATOM 1262 C C . ASN A 1 164 ? -7.221 -6.948 -8.207 1.00 93.38 164 ASN A C 1
ATOM 1264 O O . ASN A 1 164 ? -6.205 -7.477 -8.641 1.00 93.38 164 ASN A O 1
ATOM 1268 N N . ASN A 1 165 ? -8.151 -7.647 -7.541 1.00 92.62 165 ASN A N 1
ATOM 1269 C CA . ASN A 1 165 ? -8.083 -9.094 -7.295 1.00 92.62 165 ASN A CA 1
ATOM 1270 C C . ASN A 1 165 ? -6.759 -9.561 -6.650 1.00 92.62 1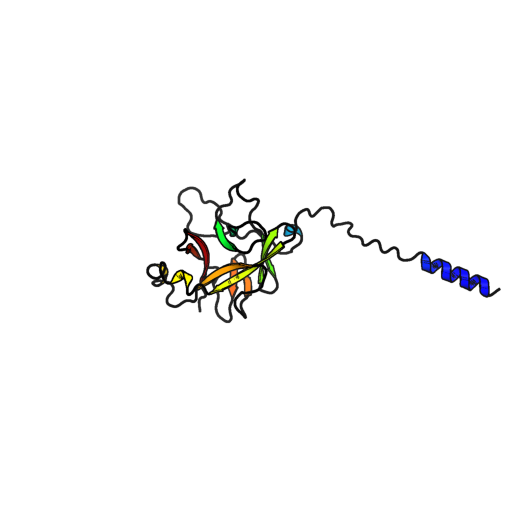65 ASN A C 1
ATOM 1272 O O . ASN A 1 165 ? -6.351 -10.709 -6.806 1.00 92.62 165 ASN A O 1
ATOM 1276 N N . GLY A 1 166 ? -6.074 -8.674 -5.919 1.00 92.31 166 GLY A N 1
ATOM 1277 C CA . GLY A 1 166 ? -4.764 -8.956 -5.326 1.00 92.31 166 GLY A CA 1
ATOM 1278 C C . GLY A 1 166 ? -3.572 -8.820 -6.275 1.00 92.31 166 GLY A C 1
ATOM 1279 O O . GLY A 1 166 ? -2.459 -9.184 -5.900 1.00 92.31 166 GLY A O 1
ATOM 1280 N N . LEU A 1 167 ? -3.781 -8.296 -7.483 1.00 90.94 167 LEU A N 1
ATOM 1281 C CA . LEU A 1 167 ? -2.733 -8.035 -8.460 1.00 90.94 167 LEU A CA 1
ATOM 1282 C C . LEU A 1 167 ? -2.085 -6.668 -8.221 1.00 90.94 167 LEU A C 1
ATOM 1284 O O . LEU A 1 167 ? -2.758 -5.659 -7.996 1.00 90.94 167 LEU A O 1
ATOM 1288 N N . PHE A 1 168 ? -0.758 -6.646 -8.294 1.00 92.12 168 PHE A N 1
ATOM 1289 C CA . PHE A 1 168 ? 0.067 -5.455 -8.143 1.00 92.12 168 PHE A CA 1
ATOM 1290 C C . PHE A 1 168 ? 1.230 -5.529 -9.130 1.00 92.12 168 PHE A C 1
ATOM 1292 O O . PHE A 1 168 ? 1.799 -6.600 -9.345 1.00 92.12 168 PHE A O 1
ATOM 1299 N N . TYR A 1 169 ? 1.628 -4.385 -9.678 1.00 88.56 169 TYR A N 1
ATOM 1300 C CA . TYR A 1 169 ? 2.792 -4.272 -10.550 1.00 88.56 169 TYR A CA 1
ATOM 1301 C C . TYR A 1 169 ? 3.872 -3.436 -9.884 1.00 88.56 169 TYR A C 1
ATOM 1303 O O . TYR A 1 169 ? 3.597 -2.381 -9.323 1.00 88.56 169 TYR A O 1
ATOM 1311 N N . LYS A 1 170 ? 5.122 -3.886 -9.978 1.00 88.38 170 LYS A N 1
ATOM 1312 C CA . LYS A 1 170 ? 6.286 -3.059 -9.664 1.00 88.38 170 LYS A CA 1
ATOM 1313 C C . LYS A 1 170 ? 6.821 -2.490 -10.972 1.00 88.38 170 LYS A C 1
ATOM 1315 O O . LYS A 1 170 ? 7.233 -3.266 -11.831 1.00 88.38 170 LYS A O 1
ATOM 1320 N N . CYS A 1 171 ? 6.866 -1.169 -11.099 1.00 86.12 171 CYS A N 1
ATOM 1321 C CA . CYS A 1 171 ? 7.416 -0.509 -12.283 1.00 86.12 171 CYS A CA 1
ATOM 1322 C C . CYS A 1 171 ? 8.511 0.481 -11.887 1.00 86.12 171 CYS A C 1
ATOM 1324 O O . CYS A 1 171 ? 8.470 1.062 -10.801 1.00 86.12 171 CYS A O 1
ATOM 1326 N N . THR A 1 172 ? 9.482 0.654 -12.781 1.00 85.69 172 THR A N 1
ATOM 1327 C CA . THR A 1 172 ? 10.515 1.684 -12.662 1.00 85.69 172 THR A CA 1
ATOM 1328 C C . THR A 1 172 ? 10.035 2.951 -13.368 1.00 85.69 172 THR A C 1
ATOM 1330 O O . THR A 1 172 ? 9.677 2.907 -14.545 1.00 85.69 172 THR A O 1
ATOM 1333 N N . GLU A 1 173 ? 10.006 4.065 -12.647 1.00 81.50 173 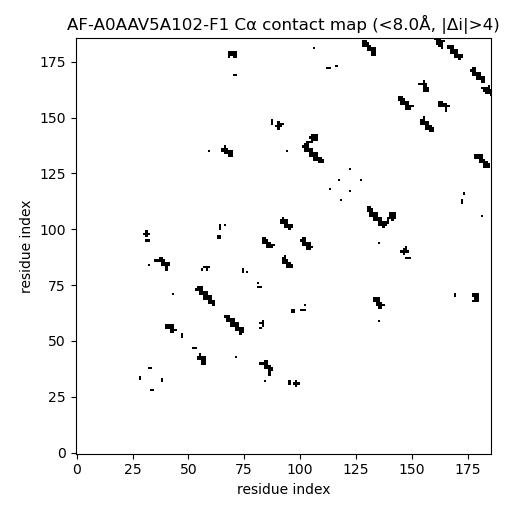GLU A N 1
ATOM 1334 C CA . GLU A 1 173 ? 9.663 5.392 -13.149 1.00 81.50 173 GLU A CA 1
ATOM 1335 C C . GLU A 1 173 ? 10.812 5.975 -14.000 1.00 81.50 173 GLU A C 1
ATOM 1337 O O . GLU A 1 173 ? 11.922 5.440 -14.065 1.00 81.50 173 GLU A O 1
ATOM 1342 N N . THR A 1 174 ? 10.559 7.083 -14.702 1.00 78.38 174 THR A N 1
ATOM 1343 C CA . THR A 1 174 ? 11.541 7.703 -15.615 1.00 78.38 174 THR A CA 1
ATOM 1344 C C . THR A 1 174 ? 12.800 8.201 -14.912 1.00 78.38 174 THR A C 1
ATOM 1346 O O . THR A 1 174 ? 13.861 8.253 -15.533 1.00 78.38 174 THR A O 1
ATOM 1349 N N . ASN A 1 175 ? 12.691 8.536 -13.630 1.00 81.75 175 ASN A N 1
ATOM 1350 C CA . ASN A 1 175 ? 13.794 8.956 -12.773 1.00 81.75 175 ASN A CA 1
ATOM 1351 C C . ASN A 1 175 ? 14.618 7.776 -12.211 1.00 81.75 175 ASN A C 1
ATOM 1353 O O . ASN A 1 175 ? 15.621 8.013 -11.547 1.00 81.75 175 ASN A O 1
ATOM 1357 N N . GLY A 1 176 ? 14.229 6.525 -12.489 1.00 83.81 176 GLY A N 1
ATOM 1358 C CA . GLY A 1 176 ? 14.891 5.320 -11.982 1.00 83.81 176 GLY A CA 1
ATOM 1359 C C . GLY A 1 176 ? 14.327 4.790 -10.661 1.00 83.81 176 GLY A C 1
ATOM 1360 O O . GLY A 1 176 ? 14.692 3.682 -10.258 1.00 83.81 176 GLY A O 1
ATOM 1361 N N . ASP A 1 177 ? 13.411 5.516 -10.019 1.00 84.94 177 ASP A N 1
ATOM 1362 C CA . ASP A 1 177 ? 12.736 5.041 -8.814 1.00 84.94 177 ASP A CA 1
ATOM 1363 C C . ASP A 1 177 ? 11.775 3.905 -9.141 1.00 84.94 177 ASP A C 1
ATOM 1365 O O . ASP A 1 177 ? 11.340 3.731 -10.275 1.00 84.94 177 ASP A O 1
ATOM 1369 N N . THR A 1 178 ? 11.418 3.111 -8.134 1.00 87.88 178 THR A N 1
ATOM 1370 C CA . THR A 1 178 ? 10.444 2.029 -8.307 1.00 87.88 178 THR A CA 1
ATOM 1371 C C . THR A 1 178 ? 9.224 2.258 -7.440 1.00 87.88 178 THR A C 1
ATOM 1373 O O . THR A 1 178 ? 9.364 2.552 -6.254 1.00 87.88 178 THR A O 1
ATOM 1376 N N . SER A 1 179 ? 8.050 2.038 -8.026 1.00 91.50 179 SER A N 1
ATOM 1377 C CA . SER A 1 179 ? 6.750 2.235 -7.384 1.00 91.50 179 SER A CA 1
ATOM 1378 C C . SER A 1 179 ? 5.831 1.035 -7.622 1.00 91.50 179 SER A C 1
ATOM 1380 O O . SER A 1 179 ? 5.998 0.278 -8.587 1.00 91.50 179 SER A O 1
ATOM 1382 N N . VAL A 1 180 ? 4.856 0.854 -6.732 1.00 92.88 180 VAL A N 1
ATOM 1383 C CA . VAL A 1 180 ? 3.785 -0.137 -6.866 1.00 92.88 180 VAL A CA 1
ATOM 1384 C C . VAL A 1 180 ? 2.575 0.491 -7.537 1.00 92.88 180 VAL A C 1
ATOM 1386 O O . VAL A 1 180 ? 2.108 1.563 -7.148 1.00 92.88 180 VAL A O 1
ATOM 1389 N N . TYR A 1 181 ? 2.041 -0.226 -8.516 1.00 92.06 181 TYR A N 1
ATOM 13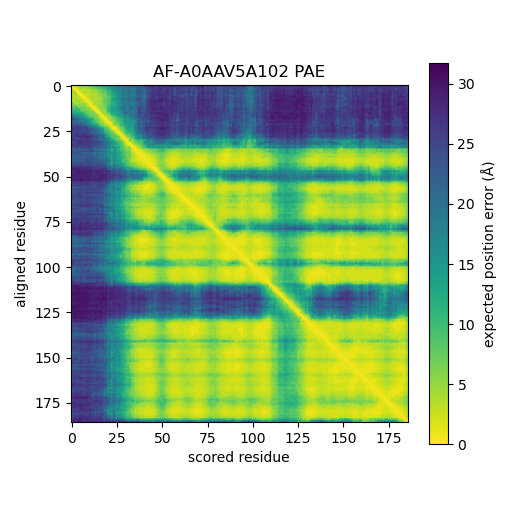90 C CA . TYR A 1 181 ? 0.860 0.140 -9.269 1.00 92.06 181 TYR A CA 1
ATOM 1391 C C . TYR A 1 181 ? -0.235 -0.906 -9.101 1.00 92.06 181 TYR A C 1
ATOM 1393 O O . TYR A 1 181 ? 0.027 -2.109 -9.039 1.00 92.06 181 TYR A O 1
ATOM 1401 N N . VAL A 1 182 ? -1.470 -0.427 -9.041 1.00 92.44 182 VAL A N 1
ATOM 1402 C CA . VAL A 1 182 ? -2.677 -1.216 -8.833 1.00 92.44 182 VAL A CA 1
ATOM 1403 C C . VAL A 1 182 ? -3.544 -1.091 -10.083 1.00 92.44 182 VAL A C 1
ATOM 1405 O O . VAL A 1 182 ? -4.052 0.004 -10.351 1.00 92.44 182 VAL A O 1
ATOM 1408 N N . PRO A 1 183 ? -3.697 -2.168 -10.869 1.00 90.94 183 PRO A N 1
ATOM 1409 C CA . PRO A 1 183 ? -4.691 -2.217 -11.930 1.00 90.94 183 PRO A CA 1
ATOM 1410 C C . PRO A 1 183 ? -6.078 -2.395 -11.304 1.00 90.94 183 PRO A C 1
ATOM 1412 O O . PRO A 1 183 ? -6.219 -3.108 -10.311 1.00 90.94 183 PRO A O 1
ATOM 1415 N N . LEU A 1 184 ? -7.105 -1.773 -11.877 1.00 88.50 184 LEU A N 1
ATOM 1416 C CA . LEU A 1 184 ? -8.491 -2.099 -11.538 1.00 88.50 184 LEU A CA 1
ATOM 1417 C C . LEU A 1 184 ? -9.181 -2.739 -12.737 1.00 88.50 184 LEU A C 1
ATOM 1419 O O . LEU A 1 184 ? -9.333 -2.103 -13.785 1.00 88.50 184 LEU A O 1
ATOM 1423 N N . ASP A 1 185 ? -9.624 -3.976 -12.536 1.00 81.00 185 ASP A N 1
ATOM 1424 C CA . ASP A 1 185 ? -10.340 -4.770 -13.528 1.00 81.00 185 ASP A CA 1
ATOM 1425 C C . ASP A 1 185 ? -11.854 -4.607 -13.343 1.00 81.00 185 ASP A C 1
ATOM 1427 O O . ASP A 1 185 ? -12.322 -4.266 -12.250 1.00 81.00 185 ASP A O 1
ATOM 1431 N N . MET A 1 186 ? -12.601 -4.789 -14.438 1.00 59.09 186 MET A N 1
ATOM 1432 C CA . MET A 1 186 ? -14.070 -4.834 -14.430 1.00 59.09 186 MET A CA 1
ATOM 1433 C C . MET A 1 186 ? -14.583 -6.175 -13.922 1.00 59.09 186 MET A C 1
ATOM 1435 O O . MET A 1 186 ? -13.958 -7.203 -14.265 1.00 59.09 186 MET A O 1
#

Foldseek 3Di:
DPPVVVVVVVVVVVPPDPPPVCPVPVVPCPACLVVDPQKDWAWDDDDADPPDRATKTWAFPDAQQDKGFIAIGGDDPPDHDDGWIWGFDPQWIWTRRGRVHIWTWAWAFCPPQCVPPCCPVPCVPLVPWTKTWIITDNDHPHDPQKGWDQDPNAIKIDHPPWILPRDWDWDQTPVRDIHIMGTIDD

Radius of gyration: 24.9 Å; Cα contacts (8 Å, |Δi|>4): 309; chains: 1; bounding box: 49×38×95 Å

Secondary structure (DSSP, 8-state):
--HHHHHHHHHHGGGS-------TT-TT--SGGGTSTT-EE-EEP-PPPSS----EEEEESS-TTS-EEEEEEE--TTTSSSPPEEEEETTEEEEE-SSS-EEEEEEEE-TTTSTTTSTTTTTTTSTT-EEEEEEEESS--S-TTEEEEEETTEEEEEETTEE-TT--EEEE-TTS-EEEEEEEB-

Mean predicted aligned error: 11.84 Å

Sequence (186 aa):
MHFLNFIALLSVCIWSTGAIPTWDMFTSRSRVGDLVPGTSIIHAYGPTSVRAPKAKFLRSNDLPGLESNITVGEWVYGELGPPSKFFVSNGGLYQITNHTTILYTNLLNATDHMAHRTSSELNGDLGGRSIFRMSLSTKKDGLIGGSWDWVATTLQYKLGSKSNNGLFYKCTETNGDTSVYVPLDM